Protein AF-A0AAN0LZW2-F1 (afdb_monomer_lite)

pLDDT: mean 73.81, std 24.85, range [21.5, 97.94]

Radius of gyration: 33.92 Å; chains: 1; bounding box: 112×46×94 Å

Secondary structure (DSSP, 8-state):
----HHHHHHHHHHHHHHHHHHHHHHHHTS----SSS--EETTTTEE---TT--EEEEESSHHHHHHHHHHHHHH-TTSTT-EEEEE-PPBPHHHHTSPPSSSB--B-HHHHGGGGGGS---HHHHHHHTGGGS-TTT--GGGSSS----------------HHHHHHTT-----SS-SSS-TTTSSHHHHHHHHHHHHTT-SBS----SS-HHHHHHHHTTTS--TTTTS-TT---TTSHHHHHHHHHHHHHHTS--BSSS-S-PPPTTSPPP----------------------------------------------------PPP----SSSS-S--

Foldseek 3Di:
DPPPVVVVVVVVVVVVVVVVVVVCVVVVPQFDDPVPDFHADPVVRDTDDDQQAAFEEEDQDPVVQVVVLVVCCVVCVSCRNSYHYDHDDADALVRLVDDDPGPYGHHDPVSCLVVVVVFDFPAVVCCVVQVVPPPPVPNDLSCPVGRGDHDDDDDADDDDDDPVLCVVLPDDQDDPPPLVGRPQPPDLVSLQVCQVVVVVPDQASDPDDPVDCRSLVVLQCLLVQDACPVVDNVCRPCVDPSSVVSVVSVVSCVVGNRGNPPDPPDPDPPPPDPDPPPPPPPDDDDDDDDDDDDDDDDDDDDDDDDDDDDDDDDDDDDDDDDDDDDDDDDDRPDPPPPPDD

Structure (mmCIF, N/CA/C/O backbone):
data_AF-A0AAN0LZW2-F1
#
_entry.id   AF-A0AAN0LZW2-F1
#
loop_
_atom_site.group_PDB
_atom_site.id
_atom_site.type_symbol
_atom_site.label_atom_id
_atom_site.label_alt_id
_atom_site.label_comp_id
_atom_site.label_asym_id
_atom_site.label_entity_id
_atom_site.label_seq_id
_atom_site.pdbx_PDB_ins_code
_atom_site.Cartn_x
_atom_site.Cartn_y
_atom_site.Cartn_z
_atom_site.occupancy
_atom_site.B_iso_or_equiv
_atom_site.auth_seq_id
_atom_site.auth_comp_id
_atom_site.auth_asym_id
_atom_site.auth_atom_id
_atom_site.pdbx_PDB_model_num
ATOM 1 N N . MET A 1 1 ? 65.644 -22.332 -49.065 1.00 53.28 1 MET A N 1
ATOM 2 C CA . MET A 1 1 ? 64.464 -22.107 -48.201 1.00 53.28 1 MET A CA 1
ATOM 3 C C . MET A 1 1 ? 63.206 -22.461 -48.986 1.00 53.28 1 MET A C 1
ATOM 5 O O . MET A 1 1 ? 62.826 -21.707 -49.872 1.00 53.28 1 MET A O 1
ATOM 9 N N . LYS A 1 2 ? 62.607 -23.639 -48.746 1.00 56.72 2 LYS A N 1
ATOM 10 C CA . LYS A 1 2 ? 61.307 -23.992 -49.342 1.00 56.72 2 LYS A CA 1
ATOM 11 C C . LYS A 1 2 ? 60.245 -23.131 -48.662 1.00 56.72 2 LYS A C 1
ATOM 13 O O . LYS A 1 2 ? 60.090 -23.171 -47.450 1.00 56.72 2 LYS A O 1
ATOM 18 N N . GLN A 1 3 ? 59.601 -22.284 -49.450 1.00 63.16 3 GLN A N 1
ATOM 19 C CA . GLN A 1 3 ? 58.578 -21.351 -49.002 1.00 63.16 3 GLN A CA 1
ATOM 20 C C . GLN A 1 3 ? 57.360 -22.143 -48.493 1.00 63.16 3 GLN A C 1
ATOM 22 O O . GLN A 1 3 ? 56.664 -22.774 -49.288 1.00 63.16 3 GLN A O 1
ATOM 27 N N . ASN A 1 4 ? 57.091 -22.095 -47.184 1.00 65.12 4 ASN A N 1
ATOM 28 C CA . ASN A 1 4 ? 55.938 -22.724 -46.518 1.00 65.12 4 ASN A CA 1
ATOM 29 C C . ASN A 1 4 ? 54.619 -21.983 -46.830 1.00 65.12 4 ASN A C 1
ATOM 31 O O . ASN A 1 4 ? 53.839 -21.662 -45.935 1.00 65.12 4 ASN A O 1
ATOM 35 N N . LYS A 1 5 ? 54.366 -21.689 -48.113 1.00 69.19 5 LYS A N 1
ATOM 36 C CA . LYS A 1 5 ? 53.155 -21.016 -48.607 1.00 69.19 5 LYS A CA 1
ATOM 37 C C . LYS A 1 5 ? 51.850 -21.617 -48.068 1.00 69.19 5 LYS A C 1
ATOM 39 O O . LYS A 1 5 ? 51.026 -20.821 -47.632 1.00 69.19 5 LYS A O 1
ATOM 44 N N . PRO A 1 6 ? 51.639 -22.951 -48.025 1.00 75.06 6 PRO A N 1
ATOM 45 C CA . PRO A 1 6 ? 50.381 -23.489 -47.503 1.00 75.06 6 PRO A CA 1
ATOM 46 C C . PRO A 1 6 ? 50.210 -23.227 -46.000 1.00 75.06 6 PRO A C 1
ATOM 48 O O . PRO A 1 6 ? 49.105 -22.943 -45.553 1.00 75.06 6 PRO A O 1
ATOM 51 N N . THR A 1 7 ? 51.298 -23.237 -45.226 1.00 76.81 7 THR A N 1
ATOM 52 C CA . THR A 1 7 ? 51.269 -22.928 -43.789 1.00 76.81 7 THR A CA 1
ATOM 53 C C . THR A 1 7 ? 50.987 -21.447 -43.539 1.00 76.81 7 THR A C 1
ATOM 55 O O . THR A 1 7 ? 50.191 -21.117 -42.669 1.00 76.81 7 THR A O 1
ATOM 58 N N . ILE A 1 8 ? 51.584 -20.552 -44.333 1.00 79.12 8 ILE A N 1
ATOM 59 C CA . ILE A 1 8 ? 51.339 -19.104 -44.240 1.00 79.12 8 ILE A CA 1
ATOM 60 C C . ILE A 1 8 ? 49.886 -18.782 -44.612 1.00 79.12 8 ILE A C 1
ATOM 62 O O . ILE A 1 8 ? 49.228 -18.042 -43.891 1.00 79.12 8 ILE A O 1
ATOM 66 N N . ILE A 1 9 ? 49.359 -19.379 -45.687 1.00 81.44 9 ILE A N 1
ATOM 67 C CA . ILE A 1 9 ? 47.958 -19.201 -46.099 1.00 81.44 9 ILE A CA 1
ATOM 68 C C . ILE A 1 9 ? 47.004 -19.729 -45.019 1.00 81.44 9 ILE A C 1
ATOM 70 O O . ILE A 1 9 ? 46.038 -19.049 -44.686 1.00 81.44 9 ILE A O 1
ATOM 74 N N . GLY A 1 10 ? 47.297 -20.889 -44.421 1.00 85.06 10 GLY A N 1
ATOM 75 C CA . GLY A 1 10 ? 46.507 -21.439 -43.316 1.00 85.06 10 GLY A CA 1
ATOM 76 C C . GLY A 1 10 ? 46.477 -20.527 -42.084 1.00 85.06 10 GLY A C 1
ATOM 77 O O . GLY A 1 10 ? 45.407 -20.282 -41.535 1.00 85.06 10 GLY A O 1
ATOM 78 N N . ILE A 1 11 ? 47.624 -19.963 -41.688 1.00 85.94 11 ILE A N 1
ATOM 79 C CA . ILE A 1 11 ? 47.716 -19.026 -40.554 1.00 85.94 11 ILE A CA 1
ATOM 80 C C . ILE A 1 11 ? 46.941 -17.733 -40.837 1.00 85.94 11 ILE A C 1
ATOM 82 O O . ILE A 1 11 ? 46.208 -17.257 -39.971 1.00 85.94 11 ILE A O 1
ATOM 86 N N . VAL A 1 12 ? 47.059 -17.180 -42.048 1.00 87.44 12 VAL A N 1
ATOM 87 C CA . VAL A 1 12 ? 46.319 -15.972 -42.447 1.00 87.44 12 VAL A CA 1
ATOM 88 C C . VAL A 1 12 ? 44.812 -16.226 -42.420 1.00 87.44 12 VAL A C 1
ATOM 90 O O . VAL A 1 12 ? 44.065 -15.397 -41.912 1.00 87.44 12 VAL A O 1
ATOM 93 N N . LEU A 1 13 ? 44.355 -17.382 -42.901 1.00 88.56 13 LEU A N 1
ATOM 94 C CA . LEU A 1 13 ? 42.931 -17.710 -42.943 1.00 88.56 13 LEU A CA 1
ATOM 95 C C . LEU A 1 13 ? 42.342 -17.892 -41.534 1.00 88.56 13 LEU A C 1
ATOM 97 O O . LEU A 1 13 ? 41.258 -17.386 -41.257 1.00 88.56 13 LEU A O 1
ATOM 101 N N . VAL A 1 14 ? 43.086 -18.518 -40.615 1.00 89.19 14 VAL A N 1
ATOM 102 C CA . VAL A 1 14 ? 42.699 -18.617 -39.195 1.00 89.19 14 VAL A CA 1
ATOM 103 C C . VAL A 1 14 ? 42.627 -17.238 -38.535 1.00 89.19 14 VAL A C 1
ATOM 105 O O . VAL A 1 14 ? 41.670 -16.964 -37.816 1.00 89.19 14 VAL A O 1
ATOM 108 N N . LEU A 1 15 ? 43.587 -16.348 -38.807 1.00 88.81 15 LEU A N 1
ATOM 109 C CA . LEU A 1 15 ? 43.570 -14.975 -38.289 1.00 88.81 15 LEU A CA 1
ATOM 110 C C . LEU A 1 15 ? 42.369 -14.175 -38.801 1.00 88.81 15 LEU A C 1
ATOM 112 O O . LEU A 1 15 ? 41.739 -13.465 -38.023 1.00 88.81 15 LEU A O 1
ATOM 116 N N . VAL A 1 16 ? 42.019 -14.313 -40.082 1.00 90.62 16 VAL A N 1
ATOM 117 C CA . VAL A 1 16 ? 40.849 -13.637 -40.666 1.00 90.62 16 VAL A CA 1
ATOM 118 C C . VAL A 1 16 ? 39.551 -14.150 -40.043 1.00 90.62 16 VAL A C 1
ATOM 120 O O . VAL A 1 16 ? 38.699 -13.344 -39.681 1.00 90.62 16 VAL A O 1
ATOM 123 N N . VAL A 1 17 ? 39.411 -15.466 -39.852 1.00 89.38 17 VAL A N 1
ATOM 124 C CA . VAL A 1 17 ? 38.232 -16.054 -39.192 1.00 89.38 17 VAL A CA 1
ATOM 125 C C . VAL A 1 17 ? 38.147 -15.626 -37.724 1.00 89.38 17 VAL A C 1
ATOM 127 O O . VAL A 1 17 ? 37.067 -15.274 -37.258 1.00 89.38 17 VAL A O 1
ATOM 130 N N . ALA A 1 18 ? 39.270 -15.588 -37.001 1.00 87.69 18 ALA A N 1
ATOM 131 C CA . ALA A 1 18 ? 39.314 -15.132 -35.612 1.00 87.69 18 ALA A CA 1
ATOM 132 C C . ALA A 1 18 ? 38.970 -13.638 -35.474 1.00 87.69 18 ALA A C 1
ATOM 134 O O . ALA A 1 18 ? 38.250 -13.256 -34.552 1.00 87.69 18 ALA A O 1
ATOM 135 N N . LEU A 1 19 ? 39.429 -12.796 -36.406 1.00 88.25 19 LEU A N 1
ATOM 136 C CA . LEU A 1 19 ? 39.054 -11.381 -36.467 1.00 88.25 19 LEU A CA 1
ATOM 137 C C . LEU A 1 19 ? 37.563 -11.213 -36.765 1.00 88.25 19 LEU A C 1
ATOM 139 O O . LEU A 1 19 ? 36.888 -10.468 -36.066 1.00 88.25 19 LEU A O 1
ATOM 143 N N . PHE A 1 20 ? 37.022 -11.954 -37.734 1.00 88.06 20 PHE A N 1
ATOM 144 C CA . PHE A 1 20 ? 35.591 -11.906 -38.035 1.00 88.06 20 PHE A CA 1
ATOM 145 C C . PHE A 1 20 ? 34.736 -12.381 -36.859 1.00 88.06 20 PHE A C 1
ATOM 147 O O . PHE A 1 20 ? 33.745 -11.738 -36.531 1.00 88.06 20 PHE A O 1
ATOM 154 N N . ALA A 1 21 ? 35.127 -13.471 -36.197 1.00 81.44 21 ALA A N 1
ATOM 155 C CA . ALA A 1 21 ? 34.407 -14.004 -35.047 1.00 81.44 21 ALA A CA 1
ATOM 156 C C . ALA A 1 21 ? 34.451 -13.046 -33.849 1.00 81.44 21 ALA A C 1
ATOM 158 O O . ALA A 1 21 ? 33.427 -12.831 -33.208 1.00 81.44 21 ALA A O 1
ATOM 159 N N . THR A 1 22 ? 35.603 -12.430 -33.567 1.00 79.62 22 THR A N 1
ATOM 160 C CA . THR A 1 22 ? 35.719 -11.446 -32.479 1.00 79.62 22 THR A CA 1
ATOM 161 C C . THR A 1 22 ? 34.979 -10.152 -32.805 1.00 79.62 22 THR A C 1
ATOM 163 O O . THR A 1 22 ? 34.237 -9.669 -31.959 1.00 79.62 22 THR A O 1
ATOM 166 N N . SER A 1 23 ? 35.080 -9.623 -34.029 1.00 76.00 23 SER A N 1
ATOM 167 C CA . SER A 1 23 ? 34.293 -8.458 -34.456 1.00 76.00 23 SER A CA 1
ATOM 168 C C . SER A 1 23 ? 32.790 -8.734 -34.430 1.00 76.00 23 SER A C 1
ATOM 170 O O . SER A 1 23 ? 32.042 -7.913 -33.911 1.00 76.00 23 SER A O 1
ATOM 172 N N . TYR A 1 24 ? 32.338 -9.894 -34.916 1.00 77.88 24 TYR A N 1
ATOM 173 C CA . TYR A 1 24 ? 30.931 -10.287 -34.846 1.00 77.88 24 TYR A CA 1
ATOM 174 C C . TYR A 1 24 ? 30.461 -10.442 -33.400 1.00 77.88 24 TYR A C 1
ATOM 176 O O . TYR A 1 24 ? 29.404 -9.936 -33.061 1.00 77.88 24 TYR A O 1
ATOM 184 N N . PHE A 1 25 ? 31.255 -11.064 -32.526 1.00 72.88 25 PHE A N 1
ATOM 185 C CA . PHE A 1 25 ? 30.921 -11.197 -31.107 1.00 72.88 25 PHE A CA 1
ATOM 186 C C . PHE A 1 25 ? 30.849 -9.840 -30.394 1.00 72.88 25 PHE A C 1
ATOM 188 O O . PHE A 1 25 ? 29.962 -9.623 -29.576 1.00 72.88 25 PHE A O 1
ATOM 195 N N . VAL A 1 26 ? 31.746 -8.906 -30.724 1.00 69.50 26 VAL A N 1
ATOM 196 C CA . VAL A 1 26 ? 31.718 -7.536 -30.191 1.00 69.50 26 VAL A CA 1
ATOM 197 C C . VAL A 1 26 ? 30.499 -6.771 -30.706 1.00 69.50 26 VAL A C 1
ATOM 199 O O . VAL A 1 26 ? 29.855 -6.084 -29.925 1.00 69.50 26 VAL A O 1
ATOM 202 N N . ILE A 1 27 ? 30.149 -6.898 -31.988 1.00 65.75 27 ILE A N 1
ATOM 203 C CA . ILE A 1 27 ? 28.992 -6.210 -32.581 1.00 65.75 27 ILE A CA 1
ATOM 204 C C . ILE A 1 27 ? 27.672 -6.824 -32.096 1.00 65.75 27 ILE A C 1
ATOM 206 O O . ILE A 1 27 ? 26.765 -6.087 -31.743 1.00 65.75 27 ILE A O 1
ATOM 210 N N . ALA A 1 28 ? 27.570 -8.151 -32.023 1.00 62.69 28 ALA A N 1
ATOM 211 C CA . ALA A 1 28 ? 26.374 -8.852 -31.558 1.00 62.69 28 ALA A CA 1
ATOM 212 C C . ALA A 1 28 ? 26.118 -8.659 -30.054 1.00 62.69 28 ALA A C 1
ATOM 214 O O . ALA A 1 28 ? 24.974 -8.733 -29.619 1.00 62.69 28 ALA A O 1
ATOM 215 N N . ASN A 1 29 ? 27.165 -8.392 -29.264 1.00 65.25 29 ASN A N 1
ATOM 216 C CA . ASN A 1 29 ? 27.032 -8.033 -27.850 1.00 65.25 29 ASN A CA 1
ATOM 217 C C . ASN A 1 29 ? 26.934 -6.523 -27.608 1.00 65.25 29 ASN A C 1
ATOM 219 O O . ASN A 1 29 ? 26.757 -6.113 -26.459 1.00 65.25 29 ASN A O 1
ATOM 223 N N . ARG A 1 30 ? 27.075 -5.689 -28.646 1.00 67.31 30 ARG A N 1
ATOM 224 C CA . ARG A 1 30 ? 26.766 -4.268 -28.527 1.00 67.31 30 ARG A CA 1
ATOM 225 C C . ARG A 1 30 ? 25.266 -4.127 -28.557 1.00 67.31 30 ARG A C 1
ATOM 227 O O . ARG A 1 30 ? 24.607 -4.517 -29.514 1.00 67.31 30 ARG A O 1
ATOM 234 N N . CYS A 1 31 ? 24.751 -3.568 -27.482 1.00 71.62 31 CYS A N 1
ATOM 235 C CA . CYS A 1 31 ? 23.355 -3.252 -27.438 1.00 71.62 31 CYS A CA 1
ATOM 236 C C . CYS A 1 31 ? 23.033 -2.108 -28.416 1.00 71.62 31 CYS A C 1
ATOM 238 O O . CYS A 1 31 ? 23.783 -1.134 -28.514 1.00 71.62 31 CYS A O 1
ATOM 240 N N . THR A 1 32 ? 21.932 -2.250 -29.150 1.00 76.88 32 THR A N 1
ATOM 241 C CA . THR A 1 32 ? 21.417 -1.257 -30.092 1.00 76.88 32 THR A CA 1
ATOM 242 C C . THR A 1 32 ? 20.083 -0.722 -29.603 1.00 76.88 32 THR A C 1
ATOM 244 O O . THR A 1 32 ? 19.217 -1.503 -29.223 1.00 76.88 32 THR A O 1
ATOM 247 N N . LEU A 1 33 ? 19.920 0.597 -29.663 1.00 80.44 33 LEU A N 1
ATOM 248 C CA . LEU A 1 33 ? 18.642 1.269 -29.451 1.00 80.44 33 LEU A CA 1
ATOM 249 C C . LEU A 1 33 ? 17.706 0.928 -30.622 1.00 80.44 33 LEU A C 1
ATOM 251 O O . LEU A 1 33 ? 17.937 1.380 -31.744 1.00 80.44 33 LEU A O 1
ATOM 255 N N . ASP A 1 34 ? 16.732 0.051 -30.383 1.00 77.50 34 ASP A N 1
ATOM 256 C CA . ASP A 1 34 ? 15.840 -0.543 -31.390 1.00 77.50 34 ASP A CA 1
ATOM 257 C C . ASP A 1 34 ? 14.346 -0.253 -31.134 1.00 77.50 34 ASP A C 1
ATOM 259 O O . ASP A 1 34 ? 13.487 -0.767 -31.854 1.00 77.50 34 ASP A O 1
ATOM 263 N N . GLY A 1 35 ? 14.026 0.547 -30.113 1.00 72.00 35 GLY A N 1
ATOM 264 C CA . GLY A 1 35 ? 12.667 0.847 -29.665 1.00 72.00 35 GLY A CA 1
ATOM 265 C C . GLY A 1 35 ? 11.929 -0.317 -29.002 1.00 72.00 35 GLY A C 1
ATOM 266 O O . GLY A 1 35 ? 10.743 -0.184 -28.711 1.00 72.00 35 GLY A O 1
ATOM 267 N N . GLN A 1 36 ? 12.574 -1.471 -28.797 1.00 69.00 36 GLN A N 1
ATOM 268 C CA . GLN A 1 36 ? 11.924 -2.696 -28.308 1.00 69.00 36 GLN A CA 1
ATOM 269 C C . GLN A 1 36 ? 12.641 -3.331 -27.114 1.00 69.00 36 GLN A C 1
ATOM 271 O O . GLN A 1 36 ? 12.003 -3.993 -26.296 1.00 69.00 36 GLN A O 1
ATOM 276 N N . SER A 1 37 ? 13.952 -3.135 -27.003 1.00 69.62 37 SER A N 1
ATOM 277 C CA . SER A 1 37 ? 14.815 -3.822 -26.050 1.00 69.62 37 SER A CA 1
ATOM 278 C C . SER A 1 37 ? 15.491 -2.835 -25.100 1.00 69.62 37 SER A C 1
ATOM 280 O O . SER A 1 37 ? 16.022 -1.802 -25.507 1.00 69.62 37 SER A O 1
ATOM 282 N N . VAL A 1 38 ? 15.545 -3.182 -23.810 1.00 72.56 38 VAL A N 1
ATOM 283 C CA . VAL A 1 38 ? 16.301 -2.402 -22.821 1.00 72.56 38 VAL A CA 1
ATOM 284 C C . VAL A 1 38 ? 17.789 -2.509 -23.116 1.00 72.56 38 VAL A C 1
ATOM 286 O O . VAL A 1 38 ? 18.347 -3.608 -23.176 1.00 72.56 38 VAL A O 1
ATOM 289 N N . CYS A 1 39 ? 18.441 -1.353 -23.229 1.00 76.56 39 CYS A N 1
ATOM 290 C CA . CYS A 1 39 ? 19.810 -1.296 -23.688 1.00 76.56 39 CYS A CA 1
ATOM 291 C C . CYS A 1 39 ? 20.807 -0.923 -22.599 1.00 76.56 39 CYS A C 1
ATOM 293 O O . CYS A 1 39 ? 20.972 0.248 -22.288 1.00 76.56 39 CYS A O 1
ATOM 295 N N . TYR A 1 40 ? 21.477 -1.914 -22.005 1.00 76.56 40 TYR A N 1
ATOM 296 C CA . TYR A 1 40 ? 22.483 -1.684 -20.964 1.00 76.56 40 TYR A CA 1
ATOM 297 C C . TYR A 1 40 ? 23.902 -1.705 -21.540 1.00 76.56 40 TYR A C 1
ATOM 299 O O . TYR A 1 40 ? 24.386 -2.746 -21.997 1.00 76.56 40 TYR A O 1
ATOM 307 N N . ASP A 1 41 ? 24.583 -0.567 -21.473 1.00 77.19 41 ASP A N 1
ATOM 308 C CA . ASP A 1 41 ? 25.995 -0.444 -21.797 1.00 77.19 41 ASP A CA 1
ATOM 309 C C . ASP A 1 41 ? 26.849 -0.862 -20.592 1.00 77.19 41 ASP A C 1
ATOM 311 O O . ASP A 1 41 ? 26.855 -0.231 -19.534 1.00 77.19 41 ASP A O 1
ATOM 315 N N . LYS A 1 42 ? 27.591 -1.960 -20.762 1.00 74.44 42 LYS A N 1
ATOM 316 C CA . LYS A 1 42 ? 28.476 -2.510 -19.729 1.00 74.44 42 LYS A CA 1
ATOM 317 C C . LYS A 1 42 ? 29.757 -1.702 -19.535 1.00 74.44 42 LYS A C 1
ATOM 319 O O . LYS A 1 42 ? 30.365 -1.842 -18.482 1.00 74.44 42 LYS A O 1
ATOM 324 N N . GLU A 1 43 ? 30.190 -0.920 -20.523 1.00 77.00 43 GLU A N 1
ATOM 325 C CA . GLU A 1 43 ? 31.409 -0.109 -20.408 1.00 77.00 43 GLU A CA 1
ATOM 326 C C . GLU A 1 43 ? 31.156 1.137 -19.557 1.00 77.00 43 GLU A C 1
ATOM 328 O O . GLU A 1 43 ? 31.998 1.512 -18.742 1.00 77.00 43 GLU A O 1
ATOM 333 N N . THR A 1 44 ? 29.983 1.753 -19.717 1.00 77.25 44 THR A N 1
ATOM 334 C CA . THR A 1 44 ? 29.582 2.948 -18.959 1.00 77.25 44 THR A CA 1
ATOM 335 C C . THR A 1 44 ? 28.697 2.646 -17.749 1.00 77.25 44 THR A C 1
ATOM 337 O O . THR A 1 44 ? 28.401 3.559 -16.980 1.00 77.25 44 THR A O 1
ATOM 340 N N . GLU A 1 45 ? 28.301 1.381 -17.565 1.00 76.06 45 GLU A N 1
ATOM 341 C CA . GLU A 1 45 ? 27.370 0.900 -16.533 1.00 76.06 45 GLU A CA 1
ATOM 342 C C . GLU A 1 45 ? 26.035 1.662 -16.513 1.00 76.06 45 GLU A C 1
ATOM 344 O O . GLU A 1 45 ? 25.471 1.961 -15.458 1.00 76.06 45 GLU A O 1
ATOM 349 N N . ARG A 1 46 ? 25.522 2.003 -17.699 1.00 75.00 46 ARG A N 1
ATOM 350 C CA . ARG A 1 46 ? 24.318 2.826 -17.866 1.00 75.00 46 ARG A CA 1
ATOM 351 C C . ARG A 1 46 ? 23.354 2.216 -18.867 1.00 75.00 46 ARG A C 1
ATOM 353 O O . ARG A 1 46 ? 23.751 1.534 -19.807 1.00 75.00 46 ARG A O 1
ATOM 360 N N . PHE A 1 47 ? 22.072 2.505 -18.678 1.00 80.81 47 PHE A N 1
ATOM 361 C CA . PHE A 1 47 ? 21.080 2.281 -19.719 1.00 80.81 47 PHE A CA 1
ATOM 362 C C . PHE A 1 47 ? 21.198 3.385 -20.774 1.00 80.81 47 PHE A C 1
ATOM 364 O O . PHE A 1 47 ? 21.312 4.562 -20.430 1.00 80.81 47 PHE A O 1
ATOM 371 N N . LEU A 1 48 ? 21.210 3.002 -22.047 1.00 83.56 48 LEU A N 1
ATOM 372 C CA . LEU A 1 48 ? 21.157 3.929 -23.168 1.00 83.56 48 LEU A CA 1
ATOM 373 C C . LEU A 1 48 ? 19.712 4.390 -23.373 1.00 83.56 48 LEU A C 1
ATOM 375 O O . LEU A 1 48 ? 18.776 3.606 -23.217 1.00 83.56 48 LEU A O 1
ATOM 379 N N . ILE A 1 49 ? 19.554 5.661 -23.734 1.00 87.25 49 ILE A N 1
ATOM 380 C CA . ILE A 1 49 ? 18.263 6.320 -23.939 1.00 87.25 49 ILE A CA 1
ATOM 381 C C . ILE A 1 49 ? 18.191 6.761 -25.400 1.00 87.25 49 ILE A C 1
ATOM 383 O O . ILE A 1 49 ? 19.168 7.271 -25.952 1.00 87.25 49 ILE A O 1
ATOM 387 N N . GLU A 1 50 ? 17.043 6.545 -26.036 1.00 87.62 50 GLU A N 1
ATOM 388 C CA . GLU A 1 50 ? 16.811 6.996 -27.407 1.00 87.62 50 GLU A CA 1
ATOM 389 C C . GLU A 1 50 ? 16.720 8.520 -27.473 1.00 87.62 50 GLU A C 1
ATOM 391 O O . GLU A 1 50 ? 16.205 9.165 -26.563 1.00 87.62 50 GLU A O 1
ATOM 396 N N . GLU A 1 51 ? 17.203 9.109 -28.568 1.00 84.62 51 GLU A N 1
ATOM 397 C CA . GLU A 1 51 ? 17.316 10.568 -28.709 1.00 84.62 51 GLU A CA 1
ATOM 398 C C . GLU A 1 51 ? 15.974 11.294 -28.517 1.00 84.62 51 GLU A C 1
ATOM 400 O O . GLU A 1 51 ? 15.940 12.367 -27.926 1.00 84.62 51 GLU A O 1
ATOM 405 N N . ASN A 1 52 ? 14.867 10.673 -28.938 1.00 85.69 52 ASN A N 1
ATOM 406 C CA . ASN A 1 52 ? 13.514 11.230 -28.842 1.00 85.69 52 ASN A CA 1
ATOM 407 C C . ASN A 1 52 ? 12.615 10.452 -27.868 1.00 85.69 52 ASN A C 1
ATOM 409 O O . ASN A 1 52 ? 11.393 10.491 -28.005 1.00 85.69 52 ASN A O 1
ATOM 413 N N . ALA A 1 53 ? 13.202 9.701 -26.930 1.00 90.06 53 ALA A N 1
ATOM 414 C CA . ALA A 1 53 ? 12.421 8.993 -25.925 1.00 90.06 53 ALA A CA 1
ATOM 415 C C . ALA A 1 53 ? 11.658 9.999 -25.055 1.00 90.06 53 ALA A C 1
ATOM 417 O O . ALA A 1 53 ? 12.250 10.915 -24.484 1.00 90.06 53 ALA A O 1
ATOM 418 N N . THR A 1 54 ? 10.351 9.795 -24.931 1.00 93.56 54 THR A N 1
ATOM 419 C CA . THR A 1 54 ? 9.494 10.546 -24.014 1.00 93.56 54 THR A CA 1
ATOM 420 C C . THR A 1 54 ? 8.754 9.582 -23.113 1.00 93.56 54 THR A C 1
ATOM 422 O O . THR A 1 54 ? 8.336 8.518 -23.566 1.00 93.56 54 THR A O 1
ATOM 425 N N . LEU A 1 55 ? 8.552 9.980 -21.865 1.00 94.88 55 LEU A N 1
ATOM 426 C CA . LEU A 1 55 ? 7.833 9.215 -20.865 1.00 94.88 55 LEU A CA 1
ATOM 427 C C . LEU A 1 55 ? 6.793 10.112 -20.201 1.00 94.88 55 LEU A C 1
ATOM 429 O O . LEU A 1 55 ? 7.115 11.194 -19.702 1.00 94.88 55 LEU A O 1
ATOM 433 N N . LYS A 1 56 ? 5.548 9.653 -20.161 1.00 97.50 56 LYS A N 1
ATOM 434 C CA . LYS A 1 56 ? 4.487 10.291 -19.391 1.00 97.50 56 LYS A CA 1
ATOM 435 C C . LYS A 1 56 ? 4.162 9.432 -18.179 1.00 97.50 56 LYS A C 1
ATOM 437 O O . LYS A 1 56 ? 3.769 8.276 -18.321 1.00 97.50 56 LYS A O 1
ATOM 442 N N . ILE A 1 57 ? 4.305 9.996 -16.984 1.00 97.06 57 ILE A N 1
ATOM 443 C CA . ILE A 1 57 ? 4.086 9.280 -15.723 1.00 97.06 57 ILE A CA 1
ATOM 444 C C . ILE A 1 57 ? 2.872 9.823 -14.972 1.00 97.06 57 ILE A C 1
ATOM 446 O O . ILE A 1 57 ? 2.588 11.018 -14.983 1.00 97.06 57 ILE A O 1
ATOM 450 N N . GLN A 1 58 ? 2.167 8.946 -14.275 1.00 97.00 58 GLN A N 1
ATOM 451 C CA . GLN A 1 58 ? 1.183 9.335 -13.278 1.00 97.00 58 GLN A CA 1
ATOM 452 C C . GLN A 1 58 ? 1.870 9.504 -11.920 1.00 97.00 58 GLN A C 1
ATOM 454 O O . GLN A 1 58 ? 2.674 8.660 -11.524 1.00 97.00 58 GLN A O 1
ATOM 459 N N . VAL A 1 59 ? 1.518 10.554 -11.179 1.00 95.12 59 VAL A N 1
ATOM 460 C CA . VAL A 1 59 ? 1.982 10.781 -9.801 1.00 95.12 59 VAL A CA 1
ATOM 461 C C . VAL A 1 59 ? 0.827 11.141 -8.869 1.00 95.12 59 VAL A C 1
ATOM 463 O O . VAL A 1 59 ? -0.197 11.679 -9.289 1.00 95.12 59 VAL A O 1
ATOM 466 N N . GLU A 1 60 ? 1.005 10.859 -7.578 1.00 92.62 60 GLU A N 1
ATOM 467 C CA . GLU A 1 60 ? -0.006 11.125 -6.543 1.00 92.62 60 GLU A CA 1
ATOM 468 C C . GLU A 1 60 ? -0.037 12.602 -6.103 1.00 92.62 60 GLU A C 1
ATOM 470 O O . GLU A 1 60 ? -1.006 13.043 -5.487 1.00 92.62 60 GLU A O 1
ATOM 475 N N . SER A 1 61 ? 1.008 13.382 -6.409 1.00 94.81 61 SER A N 1
ATOM 476 C CA . SER A 1 61 ? 1.095 14.806 -6.070 1.00 94.81 61 SER A CA 1
ATOM 477 C C . SER A 1 61 ? 1.999 15.584 -7.027 1.00 94.81 61 SER A C 1
ATOM 479 O O . SER A 1 61 ? 2.911 15.025 -7.636 1.00 94.81 61 SER A O 1
ATOM 481 N N . GLU A 1 62 ? 1.766 16.894 -7.121 1.00 97.44 62 GLU A N 1
ATOM 482 C CA . GLU A 1 62 ? 2.591 17.819 -7.910 1.00 97.44 62 GLU A CA 1
ATOM 483 C C . GLU A 1 62 ? 4.047 17.820 -7.429 1.00 97.44 62 GLU A C 1
ATOM 485 O O . GLU A 1 62 ? 4.956 17.626 -8.229 1.00 97.44 62 GLU A O 1
ATOM 490 N N . ALA A 1 63 ? 4.266 17.890 -6.111 1.00 97.06 63 ALA A N 1
ATOM 491 C CA . ALA A 1 63 ? 5.603 17.866 -5.517 1.00 97.06 63 ALA A CA 1
ATOM 492 C C . ALA A 1 63 ? 6.409 16.609 -5.896 1.00 97.06 63 ALA A C 1
ATOM 494 O O . ALA A 1 63 ? 7.614 16.691 -6.132 1.00 97.06 63 ALA A O 1
ATOM 495 N N . LEU A 1 64 ? 5.757 15.441 -5.979 1.00 93.94 64 LEU A N 1
ATOM 496 C CA . LEU A 1 64 ? 6.414 14.215 -6.436 1.00 93.94 64 LEU A CA 1
ATOM 497 C C . LEU A 1 64 ? 6.757 14.288 -7.930 1.00 93.94 64 LEU A C 1
ATOM 499 O O . LEU A 1 64 ? 7.856 13.898 -8.320 1.00 93.94 64 LEU A O 1
ATOM 503 N N . GLY A 1 65 ? 5.844 14.804 -8.756 1.00 96.12 65 GLY A N 1
ATOM 504 C CA . GLY A 1 65 ? 6.081 15.007 -10.186 1.00 96.12 65 GLY A CA 1
ATOM 505 C C . GLY A 1 65 ? 7.265 15.933 -10.458 1.00 96.12 65 GLY A C 1
ATOM 506 O O . GLY A 1 65 ? 8.178 15.568 -11.199 1.00 96.12 65 GLY A O 1
ATOM 507 N N . GLU A 1 66 ? 7.298 17.091 -9.798 1.00 97.75 66 GLU A N 1
ATOM 508 C CA . GLU A 1 66 ? 8.407 18.046 -9.883 1.00 97.75 66 GLU A CA 1
ATOM 509 C C . GLU A 1 66 ? 9.733 17.425 -9.436 1.00 97.75 66 GLU A C 1
ATOM 511 O O . GLU A 1 66 ? 10.745 17.576 -10.121 1.00 97.75 66 GLU A O 1
ATOM 516 N N . TYR A 1 67 ? 9.729 16.682 -8.324 1.00 96.94 67 TYR A N 1
ATOM 517 C CA . TYR A 1 67 ? 10.916 15.989 -7.829 1.00 96.94 67 TYR A CA 1
ATOM 518 C C . TYR A 1 67 ? 11.461 14.976 -8.844 1.00 96.94 67 TYR A C 1
ATOM 520 O O . TYR A 1 67 ? 12.669 14.946 -9.094 1.00 96.94 67 TYR A O 1
ATOM 528 N N . VAL A 1 68 ? 10.592 14.168 -9.459 1.00 95.50 68 VAL A N 1
ATOM 529 C CA . VAL A 1 68 ? 11.002 13.177 -10.466 1.00 95.50 68 VAL A CA 1
ATOM 530 C C . VAL A 1 68 ? 11.577 13.863 -11.705 1.00 95.50 68 VAL A C 1
ATOM 532 O O . VAL A 1 68 ? 12.656 13.477 -12.156 1.00 95.50 68 VAL A O 1
ATOM 535 N N . VAL A 1 69 ? 10.915 14.903 -12.223 1.00 97.25 69 VAL A N 1
ATOM 536 C CA . VAL A 1 69 ? 11.397 15.655 -13.397 1.00 97.25 69 VAL A CA 1
ATOM 537 C C . VAL A 1 69 ? 12.739 16.328 -13.110 1.00 97.25 69 VAL A C 1
ATOM 539 O O . VAL A 1 69 ? 13.667 16.208 -13.909 1.00 97.25 69 VAL A O 1
ATOM 542 N N . ALA A 1 70 ? 12.883 16.987 -11.958 1.00 97.12 70 ALA A N 1
ATOM 543 C CA . ALA A 1 70 ? 14.132 17.638 -11.573 1.00 97.12 70 ALA A CA 1
ATOM 544 C C . ALA A 1 70 ? 15.282 16.626 -11.439 1.00 97.12 70 ALA A C 1
ATOM 546 O O . ALA A 1 70 ? 16.353 16.831 -12.010 1.00 97.12 70 ALA A O 1
ATOM 547 N N . THR A 1 71 ? 15.032 15.505 -10.756 1.00 96.06 71 THR A N 1
ATOM 548 C CA . THR A 1 71 ? 16.018 14.428 -10.571 1.00 96.06 71 THR A CA 1
ATOM 549 C C . THR A 1 71 ? 16.432 13.816 -11.910 1.00 96.06 71 THR A C 1
ATOM 551 O O . THR A 1 71 ? 17.612 13.545 -12.138 1.00 96.06 71 THR A O 1
ATOM 554 N N . TRP A 1 72 ? 15.478 13.620 -12.825 1.00 94.88 72 TRP A N 1
ATOM 555 C CA . TRP A 1 72 ? 15.769 13.123 -14.166 1.00 94.88 72 TRP A CA 1
ATOM 556 C C . TRP A 1 72 ? 16.630 14.099 -14.965 1.00 94.88 72 TRP A C 1
ATOM 558 O O . TRP A 1 72 ? 17.649 13.688 -15.517 1.00 94.88 72 TRP A O 1
ATOM 568 N N . ASN A 1 73 ? 16.246 15.377 -15.001 1.00 95.19 73 ASN A N 1
ATOM 569 C CA . ASN A 1 73 ? 16.950 16.413 -15.754 1.00 95.19 73 ASN A CA 1
ATOM 570 C C . ASN A 1 73 ? 18.390 16.609 -15.249 1.00 95.19 73 ASN A C 1
ATOM 572 O O . ASN A 1 73 ? 19.295 16.836 -16.051 1.00 95.19 73 ASN A O 1
ATOM 576 N N . GLU A 1 74 ? 18.621 16.476 -13.938 1.00 95.06 74 GLU A N 1
ATOM 577 C CA . GLU A 1 74 ? 19.965 16.493 -13.351 1.00 95.06 74 GLU A CA 1
ATOM 578 C C . GLU A 1 74 ? 20.796 15.273 -13.785 1.00 95.06 74 GLU A C 1
ATOM 580 O O . GLU A 1 74 ? 21.960 15.411 -14.167 1.00 95.06 74 GLU A O 1
ATOM 585 N N . ALA A 1 75 ? 20.202 14.077 -13.765 1.00 91.31 75 ALA A N 1
ATOM 586 C CA . ALA A 1 75 ? 20.889 12.838 -14.125 1.00 91.31 75 ALA A CA 1
ATOM 587 C C . ALA A 1 75 ? 21.131 12.687 -15.642 1.00 91.31 75 ALA A C 1
ATOM 589 O O . ALA A 1 75 ? 22.115 12.062 -16.052 1.00 91.31 75 ALA A O 1
ATOM 590 N N . HIS A 1 76 ? 20.259 13.265 -16.473 1.00 91.44 76 HIS A N 1
ATOM 591 C CA . HIS A 1 76 ? 20.247 13.108 -17.929 1.00 91.44 76 HIS A CA 1
ATOM 592 C C . HIS A 1 76 ? 20.161 14.468 -18.647 1.00 91.44 76 HIS A C 1
ATOM 594 O O . HIS A 1 76 ? 19.174 14.753 -19.325 1.00 91.44 76 HIS A O 1
ATOM 600 N N . PRO A 1 77 ? 21.217 15.302 -18.592 1.00 91.38 77 PRO A N 1
ATOM 601 C CA . PRO A 1 77 ? 21.200 16.657 -19.157 1.00 91.38 77 PRO A CA 1
ATOM 602 C C . PRO A 1 77 ? 21.026 16.708 -20.686 1.00 91.38 77 PRO A C 1
ATOM 604 O O . PRO A 1 77 ? 20.697 17.757 -21.230 1.00 91.38 77 PRO A O 1
ATOM 607 N N . ASN A 1 78 ? 21.233 15.589 -21.388 1.00 90.94 78 ASN A N 1
ATOM 608 C CA . ASN A 1 78 ? 20.987 15.474 -22.832 1.00 90.94 78 ASN A CA 1
ATOM 609 C C . ASN A 1 78 ? 19.535 15.084 -23.171 1.00 90.94 78 ASN A C 1
ATOM 611 O O . ASN A 1 78 ? 19.179 15.061 -24.343 1.00 90.94 78 ASN A O 1
ATOM 615 N N . HIS A 1 79 ? 18.718 14.769 -22.163 1.00 91.50 79 HIS A N 1
ATOM 616 C CA . HIS A 1 79 ? 17.321 14.341 -22.288 1.00 91.50 79 HIS A CA 1
ATOM 617 C C . HIS A 1 79 ? 16.428 15.151 -21.338 1.00 91.50 79 HIS A C 1
ATOM 619 O O . HIS A 1 79 ? 15.545 14.604 -20.671 1.00 91.50 79 HIS A O 1
ATOM 625 N N . ILE A 1 80 ? 16.700 16.455 -21.241 1.00 92.31 80 ILE A N 1
ATOM 626 C CA . ILE A 1 80 ? 15.849 17.390 -20.503 1.00 92.31 80 ILE A CA 1
ATOM 627 C C . ILE A 1 80 ? 14.449 17.364 -21.122 1.00 92.31 80 ILE A C 1
ATOM 629 O O . ILE A 1 80 ? 14.306 17.241 -22.337 1.00 92.31 80 ILE A O 1
ATOM 633 N N . ASP A 1 81 ? 13.429 17.442 -20.270 1.00 90.88 81 ASP A N 1
ATOM 634 C CA . ASP A 1 81 ? 12.007 17.415 -20.644 1.00 90.88 81 ASP A CA 1
ATOM 635 C C . ASP A 1 81 ? 11.524 16.085 -21.257 1.00 90.88 81 ASP A C 1
ATOM 637 O O . ASP A 1 81 ? 10.381 15.984 -21.702 1.00 90.88 81 ASP A O 1
ATOM 641 N N . ALA A 1 82 ? 12.348 15.028 -21.227 1.00 95.12 82 ALA A N 1
ATOM 642 C CA . ALA A 1 82 ? 11.935 13.695 -21.669 1.00 95.12 82 ALA A CA 1
ATOM 643 C C . ALA A 1 82 ? 10.872 13.066 -20.751 1.00 95.12 82 ALA A C 1
ATOM 645 O O . ALA A 1 82 ? 10.122 12.199 -21.195 1.00 95.12 82 ALA A O 1
ATOM 646 N N . ILE A 1 83 ? 10.788 13.491 -19.486 1.00 97.00 83 ILE A N 1
ATOM 647 C CA . ILE A 1 83 ? 9.750 13.051 -18.549 1.00 97.00 83 ILE A CA 1
ATOM 648 C C . ILE A 1 83 ? 8.723 14.161 -18.354 1.00 97.00 83 ILE A C 1
ATOM 650 O O . ILE A 1 83 ? 9.056 15.279 -17.969 1.00 97.00 83 ILE A O 1
ATOM 654 N N . THR A 1 84 ? 7.455 13.809 -18.542 1.00 97.62 84 THR A N 1
ATOM 655 C CA . THR A 1 84 ? 6.297 14.628 -18.169 1.00 97.62 84 THR A CA 1
ATOM 656 C C . THR A 1 84 ? 5.438 13.869 -17.168 1.00 97.62 84 THR A C 1
ATOM 658 O O . THR A 1 84 ? 5.474 12.638 -17.127 1.00 97.62 84 THR A O 1
ATOM 661 N N . TYR A 1 85 ? 4.661 14.583 -16.354 1.00 97.94 85 TYR A N 1
ATOM 662 C CA . TYR A 1 85 ? 3.783 13.951 -15.375 1.00 97.94 85 TYR A CA 1
ATOM 663 C C . TYR A 1 85 ? 2.356 14.491 -15.429 1.00 97.94 85 TYR A C 1
ATOM 665 O O . TYR A 1 85 ? 2.113 15.629 -15.830 1.00 97.94 85 TYR A O 1
ATOM 673 N N . GLU A 1 86 ? 1.413 13.666 -14.985 1.00 97.75 86 GLU A N 1
ATOM 674 C CA . GLU A 1 86 ? 0.064 14.089 -14.621 1.00 97.75 86 GLU A CA 1
ATOM 675 C C . GLU A 1 86 ? -0.236 13.714 -13.169 1.00 97.75 86 GLU A C 1
ATOM 677 O O . GLU A 1 86 ? 0.133 12.637 -12.694 1.00 97.75 86 GLU A O 1
ATOM 682 N N . VAL A 1 87 ? -0.909 14.617 -12.456 1.00 96.88 87 VAL A N 1
ATOM 683 C CA . VAL A 1 87 ? -1.358 14.363 -11.087 1.00 96.88 87 VAL A CA 1
ATOM 684 C C . VAL A 1 87 ? -2.740 13.731 -11.150 1.00 96.88 87 VAL A C 1
ATOM 686 O O . VAL A 1 87 ? -3.705 14.375 -11.566 1.00 96.88 87 VAL A O 1
ATOM 689 N N . ALA A 1 88 ? -2.844 12.473 -10.735 1.00 95.25 88 ALA A N 1
ATOM 690 C CA . ALA A 1 88 ? -4.110 11.753 -10.717 1.00 95.25 88 ALA A CA 1
ATOM 691 C C . ALA A 1 88 ? -4.144 10.717 -9.592 1.00 95.25 88 ALA A C 1
ATOM 693 O O . ALA A 1 88 ? -3.132 10.098 -9.261 1.00 95.25 88 ALA A O 1
ATOM 694 N N . ALA A 1 89 ? -5.336 10.492 -9.038 1.00 93.25 89 ALA A N 1
ATOM 695 C CA . ALA A 1 89 ? -5.553 9.458 -8.032 1.00 93.25 89 ALA A CA 1
ATOM 696 C C . ALA A 1 89 ? -5.222 8.056 -8.585 1.00 93.25 89 ALA A C 1
ATOM 698 O O . ALA A 1 89 ? -5.421 7.828 -9.783 1.00 93.25 89 ALA A O 1
ATOM 699 N N . PRO A 1 90 ? -4.780 7.108 -7.733 1.00 93.50 90 PRO A N 1
ATOM 700 C CA . PRO A 1 90 ? -4.500 5.74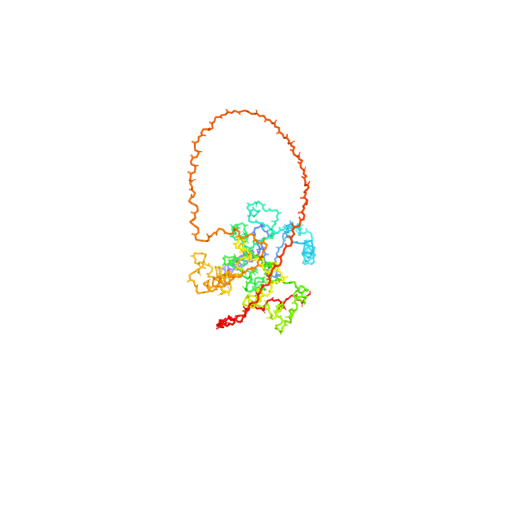2 -8.159 1.00 93.50 90 PRO A CA 1
ATOM 701 C C . PRO A 1 90 ? -5.667 5.137 -8.946 1.00 93.50 90 PRO A C 1
ATOM 703 O O . PRO A 1 90 ? -6.826 5.253 -8.537 1.00 93.50 90 PRO A O 1
ATOM 706 N N . LEU A 1 91 ? -5.358 4.492 -10.070 1.00 95.25 91 LEU A N 1
ATOM 707 C CA . LEU A 1 91 ? -6.362 3.869 -10.922 1.00 95.25 91 LEU A CA 1
ATOM 708 C C . LEU A 1 91 ? -7.090 2.756 -10.166 1.00 95.25 91 LEU A C 1
ATOM 710 O O . LEU A 1 91 ? -6.503 2.000 -9.397 1.00 95.25 91 LEU A O 1
ATOM 714 N N . THR A 1 92 ? -8.392 2.660 -10.406 1.00 94.50 92 THR A N 1
ATOM 715 C CA . THR A 1 92 ? -9.230 1.552 -9.933 1.00 94.50 92 THR A CA 1
ATOM 716 C C . THR A 1 92 ? -9.172 0.376 -10.905 1.00 94.50 92 THR A C 1
ATOM 718 O O . THR A 1 92 ? -8.885 0.558 -12.090 1.00 94.50 92 THR A O 1
ATOM 721 N N . ALA A 1 93 ? -9.577 -0.819 -10.459 1.00 94.00 93 ALA A N 1
ATOM 722 C CA . ALA A 1 93 ? -9.725 -1.986 -11.339 1.00 94.00 93 ALA A CA 1
ATOM 723 C C . ALA A 1 93 ? -10.568 -1.698 -12.599 1.00 94.00 93 ALA A C 1
ATOM 725 O O . ALA A 1 93 ? -10.265 -2.190 -13.682 1.00 94.00 93 ALA A O 1
ATOM 726 N N . LYS A 1 94 ? -11.603 -0.852 -12.493 1.00 94.62 94 LYS A N 1
ATOM 727 C CA . LYS A 1 94 ? -12.415 -0.452 -13.651 1.00 94.62 94 LYS A CA 1
ATOM 728 C C . LYS A 1 94 ? -11.604 0.361 -14.664 1.00 94.62 94 LYS A C 1
ATOM 730 O O . LYS A 1 94 ? -11.731 0.131 -15.858 1.00 94.62 94 LYS A O 1
ATOM 735 N N . GLN A 1 95 ? -10.787 1.303 -14.198 1.00 95.62 95 GLN A N 1
ATOM 736 C CA . GLN A 1 95 ? -9.970 2.153 -15.070 1.00 95.62 95 GLN A CA 1
ATOM 737 C C . GLN A 1 95 ? -8.805 1.383 -15.695 1.00 95.62 95 GLN A C 1
ATOM 739 O O . GLN A 1 95 ? -8.466 1.645 -16.841 1.00 95.62 95 GLN A O 1
ATOM 744 N N . LEU A 1 96 ? -8.246 0.389 -14.995 1.00 95.69 96 LEU A N 1
ATOM 745 C CA . LEU A 1 96 ? -7.221 -0.499 -15.556 1.00 95.69 96 LEU A CA 1
ATOM 746 C C . LEU A 1 96 ? -7.724 -1.340 -16.741 1.00 95.69 96 LEU A C 1
ATOM 748 O O . LEU A 1 96 ? -6.932 -1.846 -17.542 1.00 95.69 96 LEU A O 1
ATOM 752 N N . ASN A 1 97 ? -9.042 -1.496 -16.886 1.00 94.50 97 ASN A N 1
ATOM 753 C CA . ASN A 1 97 ? -9.616 -2.169 -18.041 1.00 94.50 97 ASN A CA 1
ATOM 754 C C . ASN A 1 97 ? -9.557 -1.315 -19.324 1.00 94.50 97 ASN A C 1
ATOM 756 O O . ASN A 1 97 ? -9.576 -1.877 -20.419 1.00 94.50 97 ASN A O 1
ATOM 760 N N . GLU A 1 98 ? -9.416 0.003 -19.198 1.00 94.00 98 GLU A N 1
ATOM 761 C CA . GLU A 1 98 ? -9.350 0.951 -20.312 1.00 94.00 98 GLU A CA 1
ATOM 762 C C . GLU A 1 98 ? -7.911 1.125 -20.844 1.00 94.00 98 GLU A C 1
ATOM 764 O O . GLU A 1 98 ? -6.951 0.709 -20.186 1.00 94.00 98 GLU A O 1
ATOM 769 N N . PRO A 1 99 ? -7.720 1.722 -22.038 1.00 93.06 99 PRO A N 1
ATOM 770 C CA . PRO A 1 99 ? -6.393 2.087 -22.530 1.00 93.06 99 PRO A CA 1
ATOM 771 C C . PRO A 1 99 ? -5.682 3.082 -21.602 1.00 93.06 99 PRO A C 1
ATOM 773 O O . PRO A 1 99 ? -6.268 4.088 -21.189 1.00 93.06 99 PRO A O 1
ATOM 776 N N . PHE A 1 100 ? -4.407 2.821 -21.308 1.00 93.56 100 PHE A N 1
ATOM 777 C CA . PHE A 1 100 ? -3.599 3.673 -20.437 1.00 93.56 100 PHE A CA 1
ATOM 778 C C . PHE A 1 100 ? -3.241 4.999 -21.117 1.00 93.56 100 PHE A C 1
ATOM 780 O O . PHE A 1 100 ? -2.941 5.045 -22.308 1.00 93.56 100 PHE A O 1
ATOM 787 N N . GLN A 1 101 ? -3.283 6.082 -20.339 1.00 92.00 101 GLN A N 1
ATOM 788 C CA . GLN A 1 101 ? -2.951 7.444 -20.783 1.00 92.00 101 GLN A CA 1
ATOM 789 C C . GLN A 1 101 ? -1.516 7.855 -20.419 1.00 92.00 101 GLN A C 1
ATOM 791 O O . GLN A 1 101 ? -1.083 8.957 -20.770 1.00 92.00 101 GLN A O 1
ATOM 796 N N . THR A 1 102 ? -0.816 6.997 -19.676 1.00 95.81 102 THR A N 1
ATOM 797 C CA . THR A 1 102 ? 0.547 7.170 -19.173 1.00 95.81 102 THR A CA 1
ATOM 798 C C . THR A 1 102 ? 1.312 5.859 -19.328 1.00 95.81 102 THR A C 1
ATOM 800 O O . THR A 1 102 ? 0.716 4.781 -19.353 1.00 95.81 102 THR A O 1
ATOM 803 N N . ASP A 1 103 ? 2.634 5.959 -19.422 1.00 94.00 103 ASP A N 1
ATOM 804 C CA . ASP A 1 103 ? 3.546 4.819 -19.547 1.00 94.00 103 ASP A CA 1
ATOM 805 C C . ASP A 1 103 ? 3.839 4.188 -18.180 1.00 94.00 103 ASP A C 1
ATOM 807 O O . ASP A 1 103 ? 3.950 2.971 -18.046 1.00 94.00 103 ASP A O 1
ATOM 811 N N . ILE A 1 104 ? 3.930 5.029 -17.145 1.00 94.38 104 ILE A N 1
ATOM 812 C CA . ILE A 1 104 ? 3.984 4.612 -15.742 1.00 94.38 104 ILE A CA 1
ATOM 813 C C . ILE A 1 104 ? 2.706 5.097 -15.073 1.00 94.38 104 ILE A C 1
ATOM 815 O O . ILE A 1 104 ? 2.359 6.277 -15.154 1.00 94.38 104 ILE A O 1
ATOM 819 N N . LEU A 1 105 ? 2.002 4.187 -14.414 1.00 95.00 105 LEU A N 1
ATOM 820 C CA . LEU A 1 105 ? 0.745 4.468 -13.732 1.00 95.00 105 LEU A CA 1
ATOM 821 C C . LEU A 1 105 ? 0.830 4.128 -12.248 1.00 95.00 105 LEU A C 1
ATOM 823 O O . LEU A 1 105 ? 1.652 3.315 -11.824 1.00 95.00 105 LEU A O 1
ATOM 827 N N . VAL A 1 106 ? -0.052 4.741 -11.465 1.00 94.38 106 VAL A N 1
ATOM 828 C CA . VAL A 1 106 ? -0.208 4.446 -10.040 1.00 94.38 106 VAL A CA 1
ATOM 829 C C . VAL A 1 106 ? -1.530 3.719 -9.859 1.00 94.38 106 VAL A C 1
ATOM 831 O O . VAL A 1 106 ? -2.573 4.178 -10.316 1.00 94.38 106 VAL A O 1
ATOM 834 N N . THR A 1 107 ? -1.512 2.578 -9.181 1.00 93.75 107 THR A N 1
ATOM 835 C CA . THR A 1 107 ? -2.714 1.797 -8.868 1.00 93.75 107 THR A CA 1
ATOM 836 C C . THR A 1 107 ? -2.519 1.043 -7.561 1.00 93.75 107 THR A C 1
ATOM 838 O O . THR A 1 107 ? -1.399 0.899 -7.073 1.00 93.75 107 THR A O 1
ATOM 841 N N . LYS A 1 108 ? -3.603 0.522 -6.987 1.00 91.19 108 LYS A N 1
ATOM 842 C CA . LYS A 1 108 ? -3.496 -0.439 -5.891 1.00 91.19 108 LYS A CA 1
ATOM 843 C C . LYS A 1 108 ? -3.045 -1.783 -6.427 1.00 91.19 108 LYS A C 1
ATOM 845 O O . LYS A 1 108 ? -3.458 -2.228 -7.497 1.00 91.19 108 LYS A O 1
ATOM 850 N N . GLN A 1 109 ? -2.254 -2.472 -5.626 1.00 87.94 109 GLN A N 1
ATOM 851 C CA . GLN A 1 109 ? -1.713 -3.761 -6.014 1.00 87.94 109 GLN A CA 1
ATOM 852 C C . GLN A 1 109 ? -2.794 -4.842 -6.191 1.00 87.94 109 GLN A C 1
ATOM 854 O O . GLN A 1 109 ? -2.709 -5.659 -7.104 1.00 87.94 109 GLN A O 1
ATOM 859 N N . ASN A 1 110 ? -3.840 -4.816 -5.357 1.00 86.44 110 ASN A N 1
ATOM 860 C CA . ASN A 1 110 ? -4.980 -5.727 -5.493 1.00 86.44 110 ASN A CA 1
ATOM 861 C C . ASN A 1 110 ? -5.712 -5.530 -6.825 1.00 86.44 110 ASN A C 1
ATOM 863 O O . ASN A 1 110 ? -6.184 -6.504 -7.397 1.00 86.44 110 ASN A O 1
ATOM 867 N N . ASP A 1 111 ? -5.770 -4.294 -7.327 1.00 91.94 111 ASP A N 1
ATOM 868 C CA . ASP A 1 111 ? -6.373 -3.989 -8.623 1.00 91.94 111 ASP A CA 1
ATOM 869 C C . ASP A 1 111 ? -5.434 -4.410 -9.764 1.00 91.94 111 ASP A C 1
ATOM 871 O O . ASP A 1 111 ? -5.869 -5.058 -10.713 1.00 91.94 111 ASP A O 1
ATOM 875 N N . ALA A 1 112 ? -4.132 -4.128 -9.634 1.00 91.69 112 ALA A N 1
ATOM 876 C CA . ALA A 1 112 ? -3.104 -4.502 -10.608 1.00 91.69 112 ALA A CA 1
ATOM 877 C C . ALA A 1 112 ? -3.035 -6.016 -10.861 1.00 91.69 112 ALA A C 1
ATOM 879 O O . ALA A 1 112 ? -2.847 -6.445 -11.997 1.00 91.69 112 ALA A O 1
ATOM 880 N N . ALA A 1 113 ? -3.222 -6.834 -9.823 1.00 88.06 113 ALA A N 1
ATOM 881 C CA . ALA A 1 113 ? -3.132 -8.288 -9.930 1.00 88.06 113 ALA A CA 1
ATOM 882 C C . ALA A 1 113 ? -4.116 -8.896 -10.953 1.00 88.06 113 ALA A C 1
ATOM 884 O O . ALA A 1 113 ? -3.827 -9.953 -11.511 1.00 88.06 113 ALA A O 1
ATOM 885 N N . TYR A 1 114 ? -5.246 -8.234 -11.232 1.00 89.12 114 TYR A N 1
ATOM 886 C CA . TYR A 1 114 ? -6.223 -8.684 -12.235 1.00 89.12 114 TYR A CA 1
ATOM 887 C C . TYR A 1 114 ? -5.812 -8.391 -13.683 1.00 89.12 114 TYR A C 1
ATOM 889 O O . TYR A 1 114 ? -6.377 -8.988 -14.596 1.00 89.12 114 TYR A O 1
ATOM 897 N N . PHE A 1 115 ? -4.851 -7.490 -13.892 1.00 92.75 115 PHE A N 1
ATOM 898 C CA . PHE A 1 115 ? -4.437 -6.987 -15.206 1.00 92.75 115 PHE A CA 1
ATOM 899 C C . PHE A 1 115 ? -2.929 -7.145 -15.423 1.00 92.75 115 PHE A C 1
ATOM 901 O O . PHE A 1 115 ? -2.309 -6.346 -16.122 1.00 92.75 115 PHE A O 1
ATOM 908 N N . LEU A 1 116 ? -2.321 -8.154 -14.789 1.00 89.12 116 LEU A N 1
ATOM 909 C CA . LEU A 1 116 ? -0.873 -8.369 -14.825 1.00 89.12 116 LEU A CA 1
ATOM 910 C C . LEU A 1 116 ? -0.340 -8.543 -16.256 1.00 89.12 116 LEU A C 1
ATOM 912 O O . LEU A 1 116 ? 0.770 -8.123 -16.555 1.00 89.12 116 LEU A O 1
ATOM 916 N N . ASP A 1 117 ? -1.156 -9.107 -17.147 1.00 90.38 117 ASP A N 1
ATOM 917 C CA . ASP A 1 117 ? -0.866 -9.293 -18.571 1.00 90.38 117 ASP A CA 1
ATOM 918 C C . ASP A 1 117 ? -0.738 -7.979 -19.357 1.00 90.38 117 ASP A C 1
ATOM 920 O O . ASP A 1 117 ? -0.141 -7.965 -20.433 1.00 90.38 117 ASP A O 1
ATOM 924 N N . LYS A 1 118 ? -1.267 -6.874 -18.820 1.00 91.62 118 LYS A N 1
ATOM 925 C CA . LYS A 1 118 ? -1.109 -5.532 -19.390 1.00 91.62 118 LYS A CA 1
ATOM 926 C C . LYS A 1 118 ? 0.172 -4.829 -18.937 1.00 91.62 118 LYS A C 1
ATOM 928 O O . LYS A 1 118 ? 0.489 -3.772 -19.482 1.00 91.62 118 LYS A O 1
ATOM 933 N N . PHE A 1 119 ? 0.886 -5.364 -17.946 1.00 91.12 119 PHE A N 1
ATOM 934 C CA . PHE A 1 119 ? 2.102 -4.753 -17.414 1.00 91.12 119 PHE A CA 1
ATOM 935 C C . PHE A 1 119 ? 3.360 -5.385 -17.996 1.00 91.12 119 PHE A C 1
ATOM 937 O O . PHE A 1 119 ? 3.419 -6.574 -18.305 1.00 91.12 119 PHE A O 1
ATOM 944 N N . HIS A 1 120 ? 4.397 -4.564 -18.125 1.00 88.62 120 HIS A N 1
ATOM 945 C CA . HIS A 1 120 ? 5.705 -5.019 -18.565 1.00 88.62 120 HIS A CA 1
ATOM 946 C C . HIS A 1 120 ? 6.476 -5.642 -17.394 1.00 88.62 120 HIS A C 1
ATOM 948 O O . HIS A 1 120 ? 6.557 -5.048 -16.318 1.00 88.62 120 HIS A O 1
ATOM 954 N N . ASP A 1 121 ? 7.071 -6.819 -17.604 1.00 87.69 121 ASP A N 1
ATOM 955 C CA . ASP A 1 121 ? 8.026 -7.395 -16.653 1.00 87.69 121 ASP A CA 1
ATOM 956 C C . ASP A 1 121 ? 9.347 -6.623 -16.740 1.00 87.69 121 ASP A C 1
ATOM 958 O O . ASP A 1 121 ? 10.069 -6.711 -17.731 1.00 87.69 121 ASP A O 1
ATOM 962 N N . MET A 1 122 ? 9.687 -5.878 -15.690 1.00 83.19 122 MET A N 1
ATOM 963 C CA . MET A 1 122 ? 10.923 -5.092 -15.627 1.00 83.19 122 MET A CA 1
ATOM 964 C C . MET A 1 122 ? 12.175 -5.960 -15.398 1.00 83.19 122 MET A C 1
ATOM 966 O O . MET A 1 122 ? 13.305 -5.466 -15.457 1.00 83.19 122 MET A O 1
ATOM 970 N N . GLY A 1 123 ? 11.994 -7.258 -15.140 1.00 80.50 123 GLY A N 1
ATOM 971 C CA . GLY A 1 123 ? 13.054 -8.249 -15.034 1.00 80.50 123 GLY A CA 1
ATOM 972 C C . GLY A 1 123 ? 13.824 -8.235 -13.707 1.00 80.50 123 GLY A C 1
ATOM 973 O O . GLY A 1 123 ? 13.832 -7.278 -12.930 1.00 80.50 123 GLY A O 1
ATOM 974 N N . GLY A 1 124 ? 14.554 -9.326 -13.453 1.00 77.19 124 GLY A N 1
ATOM 975 C CA . GLY A 1 124 ? 15.217 -9.567 -12.161 1.00 77.19 124 GLY A CA 1
ATOM 976 C C . GLY A 1 124 ? 16.361 -8.606 -11.810 1.00 77.19 124 GLY A C 1
ATOM 977 O O . GLY A 1 124 ? 16.776 -8.528 -10.653 1.00 77.19 124 GLY A O 1
ATOM 978 N N . LYS A 1 125 ? 16.891 -7.841 -12.777 1.00 77.62 125 LYS A N 1
ATOM 979 C CA . LYS A 1 125 ? 17.916 -6.831 -12.473 1.00 77.62 125 LYS A 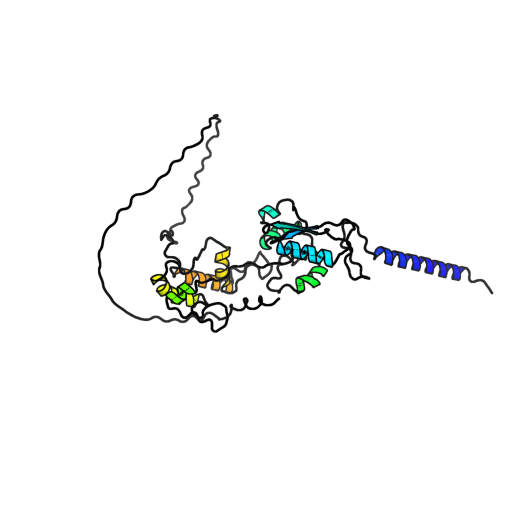CA 1
ATOM 980 C C . LYS A 1 125 ? 17.316 -5.681 -11.669 1.00 77.62 125 LYS A C 1
ATOM 982 O O . LYS A 1 125 ? 17.943 -5.253 -10.698 1.00 77.62 125 LYS A O 1
ATOM 987 N N . LEU A 1 126 ? 16.120 -5.219 -12.035 1.00 77.44 126 LEU A N 1
ATOM 988 C CA . LEU A 1 126 ? 15.458 -4.142 -11.310 1.00 77.44 126 LEU A CA 1
ATOM 989 C C . LEU A 1 126 ? 15.031 -4.601 -9.913 1.00 77.44 126 LEU A C 1
ATOM 991 O O . LEU A 1 126 ? 15.273 -3.877 -8.950 1.00 77.44 126 LEU A O 1
ATOM 995 N N . ASP A 1 127 ? 14.534 -5.833 -9.783 1.00 80.50 127 ASP A N 1
ATOM 996 C CA . ASP A 1 127 ? 14.250 -6.463 -8.485 1.00 80.50 127 ASP A CA 1
ATOM 997 C C . ASP A 1 127 ? 15.478 -6.437 -7.551 1.00 80.50 127 ASP A C 1
ATOM 999 O O . ASP A 1 127 ? 15.415 -5.982 -6.410 1.00 80.50 127 ASP A O 1
ATOM 1003 N N . SER A 1 128 ? 16.662 -6.792 -8.065 1.00 79.06 128 SER A N 1
ATOM 1004 C CA . SER A 1 128 ? 17.891 -6.787 -7.257 1.00 79.06 128 SER A CA 1
ATOM 1005 C C . SER A 1 128 ? 18.317 -5.399 -6.750 1.00 79.06 128 SER A C 1
ATOM 1007 O O . SER A 1 128 ? 18.958 -5.302 -5.702 1.00 79.06 128 SER A O 1
ATOM 1009 N N . ILE A 1 129 ? 17.975 -4.325 -7.471 1.00 80.06 129 ILE A N 1
ATOM 1010 C CA . ILE A 1 129 ? 18.391 -2.947 -7.153 1.00 80.06 129 ILE A CA 1
ATOM 1011 C C . ILE A 1 129 ? 17.329 -2.214 -6.328 1.00 80.06 129 ILE A C 1
ATOM 1013 O O . ILE A 1 129 ? 17.670 -1.461 -5.411 1.00 80.06 129 ILE A O 1
ATOM 1017 N N . VAL A 1 130 ? 16.061 -2.395 -6.694 1.00 80.62 130 VAL A N 1
ATOM 1018 C CA . VAL A 1 130 ? 14.909 -1.680 -6.139 1.00 80.62 130 VAL A CA 1
ATOM 1019 C C . VAL A 1 130 ? 14.161 -2.573 -5.160 1.00 80.62 130 VAL A C 1
ATOM 1021 O O . VAL A 1 130 ? 14.034 -2.206 -3.995 1.00 80.62 130 VAL A O 1
ATOM 1024 N N . GLY A 1 131 ? 13.739 -3.762 -5.597 1.00 76.81 131 GLY A N 1
ATOM 1025 C CA . GLY A 1 131 ? 12.975 -4.711 -4.782 1.00 76.81 131 GLY A CA 1
ATOM 1026 C C . GLY A 1 131 ? 13.688 -5.078 -3.481 1.00 76.81 131 GLY A C 1
ATOM 1027 O O . GLY A 1 131 ? 13.080 -5.054 -2.413 1.00 76.81 131 GLY A O 1
ATOM 1028 N N . SER A 1 132 ? 15.010 -5.276 -3.528 1.00 77.69 132 SER A N 1
ATOM 1029 C CA . SER A 1 132 ? 15.843 -5.568 -2.347 1.00 77.69 132 SER A CA 1
ATOM 1030 C C . SER A 1 132 ? 15.825 -4.487 -1.254 1.00 77.69 132 SER A C 1
ATOM 1032 O O . SER A 1 132 ? 16.179 -4.777 -0.110 1.00 77.69 132 SER A O 1
ATOM 1034 N N . LYS A 1 133 ? 15.409 -3.257 -1.580 1.00 83.31 133 LYS A N 1
ATOM 1035 C CA . LYS A 1 133 ? 15.277 -2.139 -0.631 1.00 83.31 133 LYS A CA 1
ATOM 1036 C C . LYS A 1 133 ? 13.873 -2.019 -0.039 1.00 83.31 133 LYS A C 1
ATOM 1038 O O . LYS A 1 133 ? 13.697 -1.319 0.954 1.00 83.31 133 LYS A O 1
ATOM 1043 N N . ILE A 1 134 ? 12.884 -2.682 -0.636 1.00 79.06 134 ILE A N 1
ATOM 1044 C CA . ILE A 1 134 ? 11.503 -2.691 -0.153 1.00 79.06 134 ILE A CA 1
ATOM 1045 C C . ILE A 1 134 ? 11.429 -3.660 1.034 1.00 79.06 134 ILE A C 1
ATOM 1047 O O . ILE A 1 134 ? 11.926 -4.781 0.911 1.00 79.06 134 ILE A O 1
ATOM 1051 N N . PRO A 1 135 ? 10.842 -3.287 2.187 1.00 74.50 135 PRO A N 1
ATOM 1052 C CA . PRO A 1 135 ? 10.726 -4.210 3.311 1.00 74.50 135 PRO A CA 1
ATOM 1053 C C . PRO A 1 135 ? 9.975 -5.481 2.909 1.00 74.50 135 PRO A C 1
ATOM 1055 O O . PRO A 1 135 ? 8.949 -5.421 2.236 1.00 74.50 135 PRO A O 1
ATOM 1058 N N . VAL A 1 136 ? 10.471 -6.640 3.346 1.00 68.38 136 VAL A N 1
ATOM 1059 C CA . VAL A 1 136 ? 9.970 -7.966 2.934 1.00 68.38 136 VAL A CA 1
ATOM 1060 C C . VAL A 1 136 ? 8.473 -8.143 3.212 1.00 68.38 136 VAL A C 1
ATOM 1062 O O . VAL A 1 136 ? 7.790 -8.857 2.491 1.00 68.38 136 VAL A O 1
ATOM 1065 N N . GLN A 1 137 ? 7.941 -7.466 4.230 1.00 65.94 137 GLN A N 1
ATOM 1066 C CA . GLN A 1 137 ? 6.518 -7.479 4.582 1.00 65.94 137 GLN A CA 1
ATOM 1067 C C . GLN A 1 137 ? 5.624 -6.795 3.532 1.00 65.94 137 GLN A C 1
ATOM 1069 O O . GLN A 1 137 ? 4.419 -7.018 3.530 1.00 65.94 137 GLN A O 1
ATOM 1074 N N . ILE A 1 138 ? 6.216 -5.964 2.672 1.00 66.50 138 ILE A N 1
ATOM 1075 C CA . ILE A 1 138 ? 5.572 -5.208 1.588 1.00 66.50 138 ILE A CA 1
ATOM 1076 C C . ILE A 1 138 ? 5.969 -5.791 0.218 1.00 66.50 138 ILE A C 1
ATOM 1078 O O . ILE A 1 138 ? 5.352 -5.483 -0.798 1.00 66.50 138 ILE A O 1
ATOM 1082 N N . GLN A 1 139 ? 6.994 -6.653 0.176 1.00 64.62 139 GLN A N 1
ATOM 1083 C CA . GLN A 1 139 ? 7.360 -7.406 -1.021 1.00 64.62 139 GLN A CA 1
ATOM 1084 C C . GLN A 1 139 ? 6.297 -8.468 -1.300 1.00 64.62 139 GLN A C 1
ATOM 1086 O O . GLN A 1 139 ? 6.088 -9.396 -0.514 1.00 64.62 139 GLN A O 1
ATOM 1091 N N . ASP A 1 140 ? 5.617 -8.328 -2.432 1.00 66.00 140 ASP A N 1
ATOM 1092 C CA . ASP A 1 140 ? 4.336 -8.990 -2.619 1.00 66.00 140 ASP A CA 1
ATOM 1093 C C . ASP A 1 140 ? 4.344 -10.137 -3.637 1.00 66.00 140 ASP A C 1
ATOM 1095 O O . ASP A 1 140 ? 5.202 -10.291 -4.507 1.00 66.00 140 ASP A O 1
ATOM 1099 N N . THR A 1 141 ? 3.299 -10.944 -3.518 1.00 72.44 141 THR A N 1
ATOM 1100 C CA . THR A 1 141 ? 2.846 -11.987 -4.419 1.00 72.44 141 THR A CA 1
ATOM 1101 C C . THR A 1 141 ? 2.680 -11.554 -5.876 1.00 72.44 141 THR A C 1
ATOM 1103 O O . THR A 1 141 ? 2.872 -12.385 -6.765 1.00 72.44 141 THR A O 1
ATOM 1106 N N . ILE A 1 142 ? 2.379 -10.278 -6.151 1.00 80.62 142 ILE A N 1
ATOM 1107 C CA . ILE A 1 142 ? 2.247 -9.794 -7.536 1.00 80.62 142 ILE A CA 1
ATOM 1108 C C . ILE A 1 142 ? 3.560 -9.937 -8.323 1.00 80.62 142 ILE A C 1
ATOM 1110 O O . ILE A 1 142 ? 3.531 -10.193 -9.523 1.00 80.62 142 ILE A O 1
ATOM 1114 N N . ASN A 1 143 ? 4.706 -9.877 -7.635 1.00 86.06 143 ASN A N 1
ATOM 1115 C CA . ASN A 1 143 ? 6.029 -9.972 -8.248 1.00 86.06 143 ASN A CA 1
ATOM 1116 C C . ASN A 1 143 ? 6.634 -11.393 -8.210 1.00 86.06 143 ASN A C 1
ATOM 1118 O O . ASN A 1 143 ? 7.841 -11.569 -8.350 1.00 86.06 143 ASN A O 1
ATOM 1122 N N . LEU A 1 144 ? 5.836 -12.447 -7.983 1.00 79.31 144 LEU A N 1
ATOM 1123 C CA . LEU A 1 144 ? 6.385 -13.809 -7.827 1.00 79.31 144 LEU A CA 1
ATOM 1124 C C . LEU A 1 144 ? 6.907 -14.436 -9.110 1.00 79.31 144 LEU A C 1
ATOM 1126 O O . LEU A 1 144 ? 7.765 -15.315 -9.050 1.00 79.31 144 LEU A O 1
ATOM 1130 N N . THR A 1 145 ? 6.322 -14.064 -10.245 1.00 80.94 145 THR A N 1
ATOM 1131 C CA . THR A 1 145 ? 6.600 -14.689 -11.549 1.00 80.94 145 THR A CA 1
ATOM 1132 C C . THR A 1 145 ? 7.334 -13.758 -12.512 1.00 80.94 145 THR A C 1
ATOM 1134 O O . THR A 1 145 ? 7.635 -14.158 -13.629 1.00 80.94 145 THR A O 1
ATOM 1137 N N . GLY A 1 146 ? 7.640 -12.544 -12.058 1.00 85.06 146 GLY A N 1
ATOM 1138 C CA . GLY A 1 146 ? 8.284 -11.453 -12.784 1.00 85.06 146 GLY A CA 1
ATOM 1139 C C . GLY A 1 146 ? 8.185 -10.183 -11.937 1.00 85.06 146 GLY A C 1
ATOM 1140 O O . GLY A 1 146 ? 7.428 -10.159 -10.967 1.00 85.06 146 GLY A O 1
ATOM 1141 N N . TYR A 1 147 ? 8.953 -9.147 -12.253 1.00 86.69 147 TYR A N 1
ATOM 1142 C CA . TYR A 1 147 ? 8.974 -7.906 -11.478 1.00 86.69 147 TYR A CA 1
ATOM 1143 C C . TYR A 1 147 ? 8.123 -6.849 -12.188 1.00 86.69 147 TYR A C 1
ATOM 1145 O O . TYR A 1 147 ? 8.615 -6.107 -13.034 1.00 86.69 147 TYR A O 1
ATOM 1153 N N . TYR A 1 148 ? 6.829 -6.809 -11.864 1.00 88.06 148 TYR A N 1
ATOM 1154 C CA . TYR A 1 148 ? 5.822 -5.998 -12.565 1.00 88.06 148 TYR A CA 1
ATOM 1155 C C . TYR A 1 148 ? 5.436 -4.722 -11.816 1.00 88.06 148 TYR A C 1
ATOM 1157 O O . TYR A 1 148 ? 4.958 -3.765 -12.418 1.00 88.06 148 TYR A O 1
ATOM 1165 N N . PHE A 1 149 ? 5.604 -4.708 -10.495 1.00 89.12 149 PHE A N 1
ATOM 1166 C CA . PHE A 1 149 ? 5.057 -3.669 -9.631 1.00 89.12 149 PHE A CA 1
ATOM 1167 C C . PHE A 1 149 ? 6.125 -3.124 -8.684 1.00 89.12 149 PHE A C 1
ATOM 1169 O O . PHE A 1 149 ? 6.789 -3.896 -7.995 1.00 89.12 149 PHE A O 1
ATOM 1176 N N . ILE A 1 150 ? 6.275 -1.802 -8.605 1.00 87.75 150 ILE A N 1
ATOM 1177 C CA . ILE A 1 150 ? 7.160 -1.152 -7.629 1.00 87.75 150 ILE A CA 1
ATOM 1178 C C . ILE A 1 150 ? 6.286 -0.542 -6.540 1.00 87.75 150 ILE A C 1
ATOM 1180 O O . ILE A 1 150 ? 5.467 0.334 -6.813 1.00 87.75 150 ILE A O 1
ATOM 1184 N N . GLN A 1 151 ? 6.449 -0.999 -5.300 1.00 85.50 151 GLN A N 1
ATOM 1185 C CA . GLN A 1 151 ? 5.716 -0.428 -4.175 1.00 85.50 151 GLN A CA 1
ATOM 1186 C C . GLN A 1 151 ? 6.266 0.968 -3.848 1.00 85.50 151 GLN A C 1
ATOM 1188 O O . GLN A 1 151 ? 7.432 1.111 -3.483 1.00 85.50 151 GLN A O 1
ATOM 1193 N N . ASN A 1 152 ? 5.414 1.988 -3.987 1.00 80.19 152 ASN A N 1
ATOM 1194 C CA . ASN A 1 152 ? 5.740 3.388 -3.690 1.00 80.19 152 ASN A CA 1
ATOM 1195 C C . ASN A 1 152 ? 5.196 3.838 -2.327 1.00 80.19 152 ASN A C 1
ATOM 1197 O O . ASN A 1 152 ? 5.886 4.484 -1.546 1.00 80.19 152 ASN A O 1
ATOM 1201 N N . SER A 1 153 ? 3.946 3.483 -2.037 1.00 80.56 153 SER A N 1
ATOM 1202 C CA . SER A 1 153 ? 3.228 3.896 -0.836 1.00 80.56 153 SER A CA 1
ATOM 1203 C C . SER A 1 153 ? 2.443 2.721 -0.252 1.00 80.56 153 SER A C 1
ATOM 1205 O O . SER A 1 153 ? 2.118 1.749 -0.939 1.00 80.56 153 SER A O 1
ATOM 1207 N N . ILE A 1 154 ? 2.169 2.792 1.050 1.00 80.25 154 ILE A N 1
ATOM 1208 C CA . ILE A 1 154 ? 1.360 1.814 1.780 1.00 80.25 154 ILE A CA 1
ATOM 1209 C C . ILE A 1 154 ? 0.151 2.560 2.317 1.00 80.25 154 ILE A C 1
ATOM 1211 O O . ILE A 1 154 ? 0.275 3.665 2.843 1.00 80.25 154 ILE A O 1
ATOM 1215 N N . SER A 1 155 ? -1.014 1.935 2.219 1.00 80.50 155 SER A N 1
ATOM 1216 C CA . SER A 1 155 ? -2.222 2.408 2.884 1.00 80.50 155 SER A CA 1
ATOM 1217 C C . SER A 1 155 ? -2.828 1.269 3.686 1.00 80.50 155 SER A C 1
ATOM 1219 O O . SER A 1 155 ? -2.726 0.102 3.308 1.00 80.50 155 SER A O 1
ATOM 1221 N N . GLY A 1 156 ? -3.436 1.610 4.812 1.00 80.81 156 GLY A N 1
ATOM 1222 C CA . GLY A 1 156 ? -4.056 0.644 5.699 1.00 80.81 156 GLY A CA 1
ATOM 1223 C C . GLY A 1 156 ? -4.867 1.341 6.784 1.00 80.81 156 GLY A C 1
ATOM 1224 O O . GLY A 1 156 ? -4.741 2.555 6.964 1.00 80.81 156 GLY A O 1
ATOM 1225 N N . PRO A 1 157 ? -5.722 0.587 7.486 1.00 81.12 157 PRO A N 1
ATOM 1226 C CA . PRO A 1 157 ? -6.442 1.111 8.631 1.00 81.12 157 PRO A CA 1
ATOM 1227 C C . PRO A 1 157 ? -5.462 1.435 9.762 1.00 81.12 157 PRO A C 1
ATOM 1229 O O . PRO A 1 157 ? -4.564 0.651 10.069 1.00 81.12 157 PRO A O 1
ATOM 1232 N N . THR A 1 158 ? -5.688 2.571 10.413 1.00 85.00 158 THR A N 1
ATOM 1233 C CA . THR A 1 158 ? -4.981 2.977 11.629 1.00 85.00 158 THR A CA 1
ATOM 1234 C C . THR A 1 158 ? -5.993 3.062 12.759 1.00 85.00 158 THR A C 1
ATOM 1236 O O . THR A 1 158 ? -7.075 3.622 12.580 1.00 85.00 158 THR A O 1
ATOM 1239 N N . PHE A 1 159 ? -5.650 2.521 13.928 1.00 86.88 159 PHE A N 1
ATOM 1240 C CA . PHE A 1 159 ? -6.457 2.741 15.122 1.00 86.88 159 PHE A CA 1
ATOM 1241 C C . PHE A 1 159 ? -6.275 4.187 15.589 1.00 86.88 159 PHE A C 1
ATOM 1243 O O . PHE A 1 159 ? -5.153 4.624 15.842 1.00 86.88 159 PHE A O 1
ATOM 1250 N N . ALA A 1 160 ? -7.375 4.925 15.695 1.00 89.25 160 ALA A N 1
ATOM 1251 C CA . ALA A 1 160 ? -7.384 6.311 16.136 1.00 89.25 160 ALA A CA 1
ATOM 1252 C C . ALA A 1 160 ? -8.356 6.476 17.304 1.00 89.25 160 ALA A C 1
ATOM 1254 O O . ALA A 1 160 ? -9.427 5.873 17.322 1.00 89.25 160 ALA A O 1
ATOM 1255 N N . TYR A 1 161 ? -7.989 7.323 18.263 1.00 90.12 161 TYR A N 1
ATOM 1256 C CA . TYR A 1 161 ? -8.816 7.644 19.421 1.00 90.12 161 TYR A CA 1
ATOM 1257 C C . TYR A 1 161 ? -8.832 9.155 19.667 1.00 90.12 161 TYR A C 1
ATOM 1259 O O . TYR A 1 161 ? -7.928 9.883 19.253 1.00 90.12 161 TYR A O 1
ATOM 1267 N N . ASN A 1 162 ? -9.871 9.639 20.348 1.00 92.81 162 ASN A N 1
ATOM 1268 C CA . ASN A 1 162 ? -9.981 11.045 20.723 1.00 92.81 162 ASN A CA 1
ATOM 1269 C C . ASN A 1 162 ? -9.345 11.275 22.101 1.00 92.81 162 ASN A C 1
ATOM 1271 O O . ASN A 1 162 ? -9.972 11.053 23.137 1.00 92.81 162 ASN A O 1
ATOM 1275 N N . GLU A 1 163 ? -8.096 11.734 22.103 1.00 93.62 163 GLU A N 1
ATOM 1276 C CA . GLU A 1 163 ? -7.313 11.956 23.320 1.00 93.62 163 GLU A CA 1
ATOM 1277 C C . GLU A 1 163 ? -7.980 12.939 24.296 1.00 93.62 163 GLU A C 1
ATOM 1279 O O . GLU A 1 163 ? -8.057 12.679 25.499 1.00 93.62 163 GLU A O 1
ATOM 1284 N N . THR A 1 164 ? -8.502 14.060 23.786 1.00 95.56 164 THR A N 1
ATOM 1285 C CA . THR A 1 164 ? -9.175 15.077 24.606 1.00 95.56 164 THR A CA 1
ATOM 1286 C C . THR A 1 164 ? -10.421 14.514 25.276 1.00 95.56 164 THR A C 1
ATOM 1288 O O . THR A 1 164 ? -10.628 14.744 26.469 1.00 95.56 164 THR A O 1
ATOM 1291 N N . LEU A 1 165 ? -11.219 13.742 24.534 1.00 94.19 165 LEU A N 1
ATOM 1292 C CA . LEU A 1 165 ? -12.395 13.077 25.077 1.00 94.19 165 LEU A CA 1
ATOM 1293 C C . LEU A 1 165 ? -11.986 12.097 26.177 1.00 94.19 165 LEU A C 1
ATOM 1295 O O . LEU A 1 165 ? -12.467 12.233 27.296 1.00 94.19 165 LEU A O 1
ATOM 1299 N N . MET A 1 166 ? -11.047 11.183 25.917 1.00 94.06 166 MET A N 1
ATOM 1300 C CA . MET A 1 166 ? -10.633 10.180 26.909 1.00 94.06 166 MET A CA 1
ATOM 1301 C C . MET A 1 166 ? -10.108 10.814 28.206 1.00 94.06 166 MET A C 1
ATOM 1303 O O . MET A 1 166 ? -10.486 10.384 29.295 1.00 94.06 166 MET A O 1
ATOM 1307 N N . LYS A 1 167 ? -9.328 11.899 28.107 1.00 94.75 167 LYS A N 1
ATOM 1308 C CA . LYS A 1 167 ? -8.906 12.699 29.270 1.00 94.75 167 LYS A CA 1
ATOM 1309 C C . LYS A 1 167 ? -10.086 13.317 30.021 1.00 94.75 167 LYS A C 1
ATOM 1311 O O . LYS A 1 167 ? -10.106 13.288 31.247 1.00 94.75 167 LYS A O 1
ATOM 1316 N N . SER A 1 168 ? -11.064 13.877 29.304 1.00 95.06 168 SER A N 1
ATOM 1317 C CA . SER A 1 16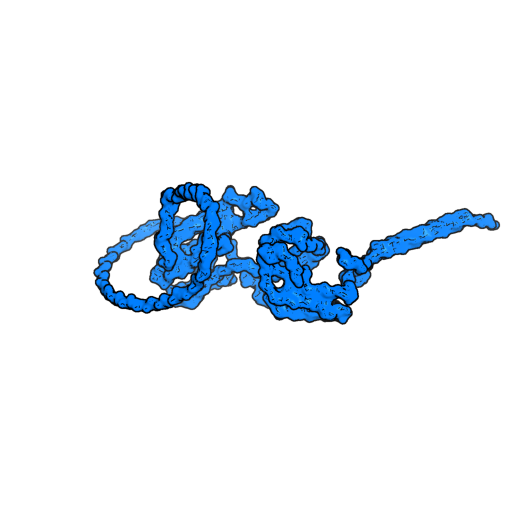8 ? -12.251 14.492 29.920 1.00 95.06 168 SER A CA 1
ATOM 1318 C C . SER A 1 168 ? -13.141 13.482 30.651 1.00 95.06 168 SER A C 1
ATOM 1320 O O . SER A 1 168 ? -13.750 13.833 31.657 1.00 95.06 168 SER A O 1
ATOM 1322 N N . LEU A 1 169 ? -13.147 12.224 30.194 1.00 94.31 169 LEU A N 1
ATOM 1323 C CA . LEU A 1 169 ? -13.819 11.100 30.855 1.00 94.31 169 LEU A CA 1
ATOM 1324 C C . LEU A 1 169 ? -12.999 10.520 32.028 1.00 94.31 169 LEU A C 1
ATOM 1326 O O . LEU A 1 169 ? -13.428 9.571 32.677 1.00 94.31 169 LEU A O 1
ATOM 1330 N N . GLY A 1 170 ? -11.815 11.076 32.312 1.00 94.12 170 GLY A N 1
ATOM 1331 C CA . GLY A 1 170 ? -10.983 10.701 33.456 1.00 94.12 170 GLY A CA 1
ATOM 1332 C C . GLY A 1 170 ? -10.046 9.511 33.233 1.00 94.12 170 GLY A C 1
ATOM 1333 O O . GLY A 1 170 ? -9.477 9.013 34.205 1.00 94.12 170 GLY A O 1
ATOM 1334 N N . TYR A 1 171 ? -9.847 9.052 31.993 1.00 94.12 171 TYR A N 1
ATOM 1335 C CA . TYR A 1 171 ? -8.900 7.967 31.711 1.00 94.12 171 TYR A CA 1
ATOM 1336 C C . TYR A 1 171 ? -7.444 8.440 31.808 1.00 94.12 171 TYR A C 1
ATOM 1338 O O . TYR A 1 171 ? -7.089 9.514 31.314 1.00 94.12 171 TYR A O 1
ATOM 1346 N N . ASN A 1 172 ? -6.579 7.602 32.394 1.00 94.19 172 ASN A N 1
ATOM 1347 C CA . ASN A 1 172 ? -5.133 7.781 32.284 1.00 94.19 172 ASN A CA 1
ATOM 1348 C C . ASN A 1 172 ? -4.689 7.360 30.880 1.00 94.19 172 ASN A C 1
ATOM 1350 O O . ASN A 1 172 ? -4.781 6.186 30.533 1.00 94.19 172 ASN A O 1
ATOM 1354 N N . ILE A 1 173 ? -4.212 8.320 30.092 1.00 94.31 173 ILE A N 1
ATOM 1355 C CA . ILE A 1 173 ? -3.796 8.093 28.705 1.00 94.31 173 ILE A CA 1
ATOM 1356 C C . ILE A 1 173 ? -2.280 7.886 28.548 1.00 94.31 173 ILE A C 1
ATOM 1358 O O . ILE A 1 173 ? -1.715 8.186 27.499 1.00 94.31 173 ILE A O 1
ATOM 1362 N N . GLU A 1 174 ? -1.605 7.457 29.610 1.00 95.56 174 GLU A N 1
ATOM 1363 C CA . GLU A 1 174 ? -0.184 7.121 29.564 1.00 95.56 174 GLU A CA 1
ATOM 1364 C C . GLU A 1 174 ? 0.075 5.982 28.565 1.00 95.56 174 GLU A C 1
ATOM 1366 O O . GLU A 1 174 ? -0.668 5.002 28.525 1.00 95.56 174 GLU A O 1
ATOM 1371 N N . ASP A 1 175 ? 1.116 6.152 27.754 1.00 93.88 175 ASP A N 1
ATOM 1372 C CA . ASP A 1 175 ? 1.643 5.173 26.798 1.00 93.88 175 ASP A CA 1
ATOM 1373 C C . ASP A 1 175 ? 3.056 4.822 27.270 1.00 93.88 175 ASP A C 1
ATOM 1375 O O . ASP A 1 175 ? 4.033 5.513 26.954 1.00 93.88 175 ASP A O 1
ATOM 1379 N N . SER A 1 176 ? 3.147 3.820 28.145 1.00 94.50 176 SER A N 1
ATOM 1380 C CA . SER A 1 176 ? 4.403 3.495 28.824 1.00 94.50 176 SER A CA 1
ATOM 1381 C C . SER A 1 176 ? 5.361 2.701 27.933 1.00 94.50 176 SER A C 1
ATOM 1383 O O . SER A 1 176 ? 6.575 2.718 28.163 1.00 94.50 176 SER A O 1
ATOM 1385 N N . ASP A 1 177 ? 4.838 2.030 26.902 1.00 91.25 177 ASP A N 1
ATOM 1386 C CA . ASP A 1 177 ? 5.605 1.210 25.965 1.00 91.25 177 ASP A CA 1
ATOM 1387 C C . ASP A 1 177 ? 5.907 1.902 24.626 1.00 91.25 177 ASP A C 1
ATOM 1389 O O . ASP A 1 177 ? 6.604 1.331 23.780 1.00 91.25 177 ASP A O 1
ATOM 1393 N N . THR A 1 178 ? 5.495 3.164 24.469 1.00 91.12 178 THR A N 1
ATOM 1394 C CA . THR A 1 178 ? 5.699 4.003 23.274 1.00 91.12 178 THR A CA 1
ATOM 1395 C C . THR A 1 178 ? 5.111 3.390 22.005 1.00 91.12 178 THR A C 1
ATOM 1397 O O . THR A 1 178 ? 5.631 3.564 20.899 1.00 91.12 178 THR A O 1
ATOM 1400 N N . SER A 1 179 ? 4.023 2.645 22.166 1.00 87.62 179 SER A N 1
ATOM 1401 C CA . SER A 1 179 ? 3.294 2.009 21.077 1.00 87.62 179 SER A CA 1
ATOM 1402 C C . SER A 1 179 ? 2.524 2.997 20.198 1.00 87.62 179 SER A C 1
ATOM 1404 O O . SER A 1 179 ? 2.158 2.668 19.064 1.00 87.62 179 SER A O 1
ATOM 1406 N N . GLY A 1 180 ? 2.286 4.208 20.707 1.00 87.94 180 GLY A N 1
ATOM 1407 C CA . GLY A 1 180 ? 1.387 5.202 20.136 1.00 87.94 180 GLY A CA 1
ATOM 1408 C C . GLY A 1 180 ? -0.064 5.039 20.596 1.00 87.94 180 GLY A C 1
ATOM 1409 O O . GLY A 1 180 ? -0.927 5.769 20.104 1.00 87.94 180 GLY A O 1
ATOM 1410 N N . LEU A 1 181 ? -0.350 4.103 21.509 1.00 92.12 181 LEU A N 1
ATOM 1411 C CA . LEU A 1 181 ? -1.670 3.881 22.096 1.00 92.12 181 LEU A CA 1
ATOM 1412 C C . LEU A 1 181 ? -1.594 3.962 23.627 1.00 92.12 181 LEU A C 1
ATOM 1414 O O . LEU A 1 181 ? -0.641 3.461 24.212 1.00 92.12 181 LEU A O 1
ATOM 1418 N N . PRO A 1 182 ? -2.607 4.529 24.302 1.00 94.56 182 PRO A N 1
ATOM 1419 C CA . PRO A 1 182 ? -2.684 4.473 25.754 1.00 94.56 182 PRO A CA 1
ATOM 1420 C C . PRO A 1 182 ? -2.710 3.037 26.277 1.00 94.56 182 PRO A C 1
ATOM 1422 O O . PRO A 1 182 ? -3.462 2.209 25.758 1.00 94.56 182 PRO A O 1
ATOM 1425 N N . ASP A 1 183 ? -2.022 2.775 27.388 1.00 94.50 183 ASP A N 1
ATOM 1426 C CA . ASP A 1 183 ? -1.955 1.456 28.028 1.00 94.50 183 ASP A CA 1
ATOM 1427 C C . ASP A 1 183 ? -3.350 0.892 28.350 1.00 94.50 183 ASP A C 1
ATOM 1429 O O . ASP A 1 183 ? -3.549 -0.320 28.402 1.00 94.50 183 ASP A O 1
ATOM 1433 N N . VAL A 1 184 ? -4.342 1.754 28.583 1.00 93.00 184 VAL A N 1
ATOM 1434 C CA . VAL A 1 184 ? -5.733 1.360 28.866 1.00 93.00 184 VAL A CA 1
ATOM 1435 C C . VAL A 1 184 ? -6.524 0.946 27.615 1.00 93.00 184 VAL A C 1
ATOM 1437 O O . VAL A 1 184 ? -7.577 0.327 27.753 1.00 93.00 184 VAL A O 1
ATOM 1440 N N . PHE A 1 185 ? -6.024 1.238 26.410 1.00 92.56 185 PHE A N 1
ATOM 1441 C CA . PHE A 1 185 ? -6.684 0.978 25.121 1.00 92.56 185 PHE A CA 1
ATOM 1442 C C . PHE A 1 185 ? -5.793 0.252 24.094 1.00 92.56 185 PHE A C 1
ATOM 1444 O O . PHE A 1 185 ? -6.206 0.066 22.954 1.00 92.56 185 PHE A O 1
ATOM 1451 N N . ASP A 1 186 ? -4.599 -0.205 24.477 1.00 91.75 186 ASP A N 1
ATOM 1452 C CA . ASP A 1 186 ? -3.618 -0.861 23.589 1.00 91.75 186 ASP A CA 1
ATOM 1453 C C . ASP A 1 186 ? -4.025 -2.262 23.069 1.00 91.75 186 ASP A C 1
ATOM 1455 O O . ASP A 1 186 ? -3.269 -2.921 22.352 1.00 91.75 186 ASP A O 1
ATOM 1459 N N . SER A 1 187 ? -5.200 -2.763 23.463 1.00 90.94 187 SER A N 1
ATOM 1460 C CA . SER A 1 187 ? -5.691 -4.092 23.101 1.00 90.94 187 SER A CA 1
ATOM 1461 C C . SER A 1 187 ? -7.212 -4.191 23.186 1.00 90.94 187 SER A C 1
ATOM 1463 O O . SER A 1 187 ? -7.848 -3.593 24.056 1.00 90.94 187 SER A O 1
ATOM 1465 N N . TRP A 1 188 ? -7.799 -5.026 22.321 1.00 91.06 188 TRP A N 1
ATOM 1466 C CA . TRP A 1 188 ? -9.248 -5.250 22.272 1.00 91.06 188 TRP A CA 1
ATOM 1467 C C . TRP A 1 188 ? -9.830 -5.692 23.611 1.00 91.06 188 TRP A C 1
ATOM 1469 O O . TRP A 1 188 ? -10.853 -5.164 24.027 1.00 91.06 188 TRP A O 1
ATOM 1479 N N . THR A 1 189 ? -9.159 -6.594 24.332 1.00 91.56 189 THR A N 1
ATOM 1480 C CA . THR A 1 189 ? -9.595 -7.032 25.666 1.00 91.56 189 THR A CA 1
ATOM 1481 C C . THR A 1 189 ? -9.706 -5.866 26.645 1.00 91.56 189 THR A C 1
ATOM 1483 O O . THR A 1 189 ? -10.688 -5.773 27.376 1.00 91.56 189 THR A O 1
ATOM 1486 N N . LYS A 1 190 ? -8.740 -4.940 26.648 1.00 93.38 190 LYS A N 1
ATOM 1487 C CA . LYS A 1 190 ? -8.796 -3.774 27.535 1.00 93.38 190 LYS A CA 1
ATOM 1488 C C . LYS A 1 190 ? -9.920 -2.822 27.141 1.00 93.38 190 LYS A C 1
ATOM 1490 O O . LYS A 1 190 ? -10.661 -2.388 28.017 1.00 93.38 190 LYS A O 1
ATOM 1495 N N . ILE A 1 191 ? -10.104 -2.573 25.843 1.00 93.25 191 ILE A N 1
ATOM 1496 C CA . ILE A 1 191 ? -11.214 -1.752 25.339 1.00 93.25 191 ILE A CA 1
ATOM 1497 C C . ILE A 1 191 ? -12.564 -2.375 25.737 1.00 93.25 191 ILE A C 1
ATOM 1499 O O . ILE A 1 191 ? -13.424 -1.682 26.278 1.00 93.25 191 ILE A O 1
ATOM 1503 N N . MET A 1 192 ? -12.737 -3.687 25.544 1.00 93.06 192 MET A N 1
ATOM 1504 C CA . MET A 1 192 ? -13.953 -4.411 25.934 1.00 93.06 192 MET A CA 1
ATOM 1505 C C . MET A 1 192 ? -14.210 -4.325 27.443 1.00 93.06 192 MET A C 1
ATOM 1507 O O . MET A 1 192 ? -15.338 -4.049 27.846 1.00 93.06 192 MET A O 1
ATOM 1511 N N . ASN A 1 193 ? -13.177 -4.441 28.280 1.00 93.12 193 ASN A N 1
ATOM 1512 C CA . ASN A 1 193 ? -13.312 -4.295 29.734 1.00 93.12 193 ASN A CA 1
ATOM 1513 C C . ASN A 1 193 ? -13.759 -2.886 30.163 1.00 93.12 193 ASN A C 1
ATOM 1515 O O . ASN A 1 193 ? -14.419 -2.743 31.190 1.00 93.12 193 ASN A O 1
ATOM 1519 N N . GLN A 1 194 ? -13.431 -1.848 29.385 1.00 91.94 194 GLN A N 1
ATOM 1520 C CA . GLN A 1 194 ? -13.887 -0.473 29.632 1.00 91.94 194 GLN A CA 1
ATOM 1521 C C . GLN A 1 194 ? -15.242 -0.158 28.983 1.00 91.94 194 GLN A C 1
ATOM 1523 O O . GLN A 1 194 ? -15.855 0.860 29.302 1.00 91.94 194 GLN A O 1
ATOM 1528 N N . SER A 1 195 ? -15.729 -1.013 28.081 1.00 90.44 195 SER A N 1
ATOM 1529 C CA . SER A 1 195 ? -16.867 -0.699 27.213 1.00 90.44 195 SER A CA 1
ATOM 1530 C C . SER A 1 195 ? -18.150 -0.371 27.976 1.00 90.44 195 SER A C 1
ATOM 1532 O O . SER A 1 195 ? -18.874 0.539 27.587 1.00 90.44 195 SER A O 1
ATOM 1534 N N . LYS A 1 196 ? -18.420 -1.046 29.098 1.00 87.44 196 LYS A N 1
ATOM 1535 C CA . LYS A 1 196 ? -19.590 -0.761 29.939 1.00 87.44 196 LYS A CA 1
ATOM 1536 C C . LYS A 1 196 ? -19.545 0.663 30.498 1.00 87.44 196 LYS A C 1
ATOM 1538 O O . LYS A 1 196 ? -20.511 1.401 30.354 1.00 87.44 196 LYS A O 1
ATOM 1543 N N . THR A 1 197 ? -18.409 1.057 31.069 1.00 90.12 197 THR A N 1
ATOM 1544 C CA . THR A 1 197 ? -18.186 2.401 31.619 1.00 90.12 197 THR A CA 1
ATOM 1545 C C . THR A 1 197 ? -18.195 3.467 30.525 1.00 90.12 197 THR A C 1
ATOM 1547 O O . THR A 1 197 ? -18.737 4.553 30.713 1.00 90.12 197 THR A O 1
ATOM 1550 N N . LEU A 1 198 ? -17.611 3.165 29.361 1.00 91.06 198 LEU A N 1
ATOM 1551 C CA . LEU A 1 198 ? -17.643 4.058 28.203 1.00 91.06 198 LEU A CA 1
ATOM 1552 C C . LEU A 1 198 ? -19.073 4.252 27.691 1.00 91.06 198 LEU A C 1
ATOM 1554 O O . LEU A 1 198 ? -19.467 5.381 27.425 1.00 91.06 198 LEU A O 1
ATOM 1558 N N . ASN A 1 199 ? -19.881 3.194 27.644 1.00 89.94 199 ASN A N 1
ATOM 1559 C CA . ASN A 1 199 ? -21.284 3.263 27.235 1.00 89.94 199 ASN A CA 1
ATOM 1560 C C . ASN A 1 199 ? -22.164 4.103 28.164 1.00 89.94 199 ASN A C 1
ATOM 1562 O O . ASN A 1 199 ? -23.261 4.476 27.771 1.00 89.94 199 ASN A O 1
ATOM 1566 N N . GLU A 1 200 ? -21.734 4.421 29.381 1.00 89.50 200 GLU A N 1
ATOM 1567 C CA . GLU A 1 200 ? -22.458 5.363 30.243 1.00 89.50 200 GLU A CA 1
ATOM 1568 C C . GLU A 1 200 ? -22.179 6.827 29.861 1.00 89.50 200 GLU A C 1
ATOM 1570 O O . GLU A 1 200 ? -22.940 7.718 30.233 1.00 89.50 200 GLU A O 1
ATOM 1575 N N . GLN A 1 201 ? -21.103 7.079 29.110 1.00 91.62 201 GLN A N 1
ATOM 1576 C CA . GLN A 1 201 ? -20.547 8.415 28.880 1.00 91.62 201 GLN A CA 1
ATOM 1577 C C . GLN A 1 201 ? -20.496 8.819 27.400 1.00 91.62 201 GLN A C 1
ATOM 1579 O O . GLN A 1 201 ? -20.514 10.010 27.094 1.00 91.62 201 GLN A O 1
ATOM 1584 N N . VAL A 1 202 ? -20.428 7.854 26.478 1.00 92.06 202 VAL A N 1
ATOM 1585 C CA . VAL A 1 202 ? -20.358 8.083 25.028 1.00 92.06 202 VAL A CA 1
ATOM 1586 C C . VAL A 1 202 ? -21.327 7.180 24.278 1.00 92.06 202 VAL A C 1
ATOM 1588 O O . VAL A 1 202 ? -21.604 6.056 24.698 1.00 92.06 202 VAL A O 1
ATOM 1591 N N . ASP A 1 203 ? -21.881 7.671 23.172 1.00 91.00 203 ASP A N 1
ATOM 1592 C CA . ASP A 1 203 ? -22.819 6.892 22.353 1.00 91.00 203 ASP A CA 1
ATOM 1593 C C . ASP A 1 203 ? -22.109 5.912 21.421 1.00 91.00 203 ASP A C 1
ATOM 1595 O O . ASP A 1 203 ? -22.643 4.840 21.154 1.00 91.00 203 ASP A O 1
ATOM 1599 N N . VAL A 1 204 ? -20.896 6.251 20.975 1.00 91.75 204 VAL A N 1
ATOM 1600 C CA . VAL A 1 204 ? -20.087 5.434 20.065 1.00 91.75 204 VAL A CA 1
ATOM 1601 C C . VAL A 1 204 ? -18.711 5.207 20.681 1.00 91.75 204 VAL A C 1
ATOM 1603 O O . VAL A 1 204 ? -17.960 6.156 20.903 1.00 91.75 204 VAL A O 1
ATOM 1606 N N . ILE A 1 205 ? -18.383 3.944 20.948 1.00 92.25 205 ILE A N 1
ATOM 1607 C CA . ILE A 1 205 ? -17.070 3.503 21.439 1.00 92.25 205 ILE A CA 1
ATOM 1608 C C . ILE A 1 205 ? -16.161 3.187 20.255 1.00 92.25 205 ILE A C 1
ATOM 1610 O O . ILE A 1 205 ? -15.028 3.659 20.187 1.00 92.25 205 ILE A O 1
ATOM 1614 N N . PHE A 1 206 ? -16.664 2.382 19.320 1.00 90.31 206 PHE A N 1
ATOM 1615 C CA . PHE A 1 206 ? -15.950 1.992 18.113 1.00 90.31 206 PHE A CA 1
ATOM 1616 C C . PHE A 1 206 ? -16.966 1.717 16.996 1.00 90.31 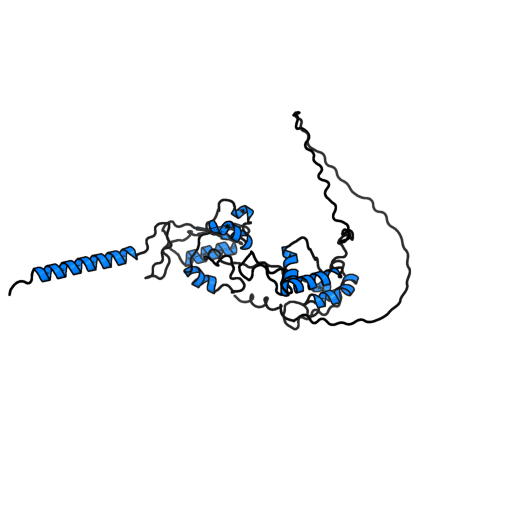206 PHE A C 1
ATOM 1618 O O . PHE A 1 206 ? -17.880 0.924 17.209 1.00 90.31 206 PHE A O 1
ATOM 1625 N N . PRO A 1 207 ? -16.848 2.332 15.809 1.00 85.62 207 PRO A N 1
ATOM 1626 C CA . PRO A 1 207 ? -17.795 2.120 14.717 1.00 85.62 207 PRO A CA 1
ATOM 1627 C C . PRO A 1 207 ? -17.525 0.774 14.021 1.00 85.62 207 PRO A C 1
ATOM 1629 O O . PRO A 1 207 ? -16.993 0.721 12.911 1.00 85.62 207 PRO A O 1
ATOM 1632 N N . LEU A 1 208 ? -17.852 -0.333 14.695 1.00 83.44 208 LEU A N 1
ATOM 1633 C CA . LEU A 1 208 ? -17.693 -1.676 14.145 1.00 83.44 208 LEU A CA 1
ATOM 1634 C C . LEU A 1 208 ? -18.676 -1.883 12.987 1.00 83.44 208 LEU A C 1
ATOM 1636 O O . LEU A 1 208 ? -19.887 -1.760 13.155 1.00 83.44 208 LEU A O 1
ATOM 1640 N N . THR A 1 209 ? -18.156 -2.247 11.817 1.00 82.00 209 THR A N 1
ATOM 1641 C CA . THR A 1 209 ? -18.964 -2.605 10.649 1.00 82.00 209 THR A CA 1
ATOM 1642 C C . THR A 1 209 ? -18.578 -3.983 10.132 1.00 82.00 209 THR A C 1
ATOM 1644 O O . THR A 1 209 ? -17.400 -4.302 9.983 1.00 82.00 209 THR A O 1
ATOM 1647 N N . PHE A 1 210 ? -19.596 -4.796 9.850 1.00 79.38 210 PHE A N 1
ATOM 1648 C CA . PHE A 1 210 ? -19.456 -6.104 9.204 1.00 79.38 210 PHE A CA 1
ATOM 1649 C C . PHE A 1 210 ? -19.704 -6.039 7.694 1.00 79.38 210 PHE A C 1
ATOM 1651 O O . PHE A 1 210 ? -19.460 -7.010 6.983 1.00 79.38 210 PHE A O 1
ATOM 1658 N N . THR A 1 211 ? -20.213 -4.909 7.196 1.00 83.88 211 THR A N 1
ATOM 1659 C CA . THR A 1 211 ? -20.540 -4.740 5.776 1.00 83.88 211 THR A CA 1
ATOM 1660 C C . THR A 1 211 ? -19.355 -4.220 4.974 1.00 83.88 211 THR A C 1
ATOM 1662 O O . THR A 1 211 ? -19.265 -4.508 3.784 1.00 83.88 211 THR A O 1
ATOM 1665 N N . ASP A 1 212 ? -18.449 -3.461 5.602 1.00 84.75 212 ASP A N 1
ATOM 1666 C CA . ASP A 1 212 ? -17.205 -3.047 4.956 1.00 84.75 212 ASP A CA 1
ATOM 1667 C C . ASP A 1 212 ? -16.085 -4.058 5.216 1.00 84.75 212 ASP A C 1
ATOM 1669 O O . ASP A 1 212 ? -15.541 -4.170 6.316 1.00 84.75 212 ASP A O 1
ATOM 1673 N N . GLN A 1 213 ? -15.711 -4.785 4.165 1.00 84.56 213 GLN A N 1
ATOM 1674 C CA . GLN A 1 213 ? -14.679 -5.813 4.236 1.00 84.56 213 GLN A CA 1
ATOM 1675 C C . GLN A 1 213 ? -13.321 -5.248 4.684 1.00 84.56 213 GLN A C 1
ATOM 1677 O O . GLN A 1 213 ? -12.578 -5.949 5.368 1.00 84.56 213 GLN A O 1
ATOM 1682 N N . GLN A 1 214 ? -12.978 -4.010 4.306 1.00 82.38 214 GLN A N 1
ATOM 1683 C CA . GLN A 1 214 ? -11.665 -3.424 4.602 1.00 82.38 214 GLN A CA 1
ATOM 1684 C C . GLN A 1 214 ? -11.522 -3.071 6.084 1.00 82.38 214 GLN A C 1
ATOM 1686 O O . GLN A 1 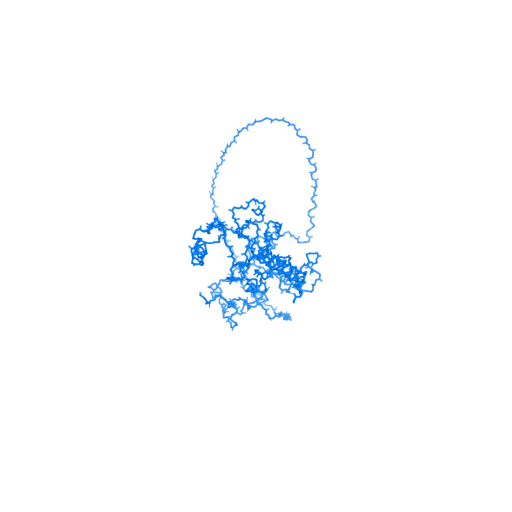214 ? -10.522 -3.432 6.703 1.00 82.38 214 GLN A O 1
ATOM 1691 N N . SER A 1 215 ? -12.529 -2.426 6.673 1.00 83.94 215 SER A N 1
ATOM 1692 C CA . SER A 1 215 ? -12.580 -2.138 8.107 1.00 83.94 215 SER A CA 1
ATOM 1693 C C . SER A 1 215 ? -12.731 -3.398 8.957 1.00 83.94 215 SER A C 1
ATOM 1695 O O . SER A 1 215 ? -12.228 -3.429 10.079 1.00 83.94 215 SER A O 1
ATOM 1697 N N . PHE A 1 216 ? -13.375 -4.445 8.433 1.00 87.75 216 PHE A N 1
ATOM 1698 C CA . PHE A 1 216 ? -13.567 -5.696 9.164 1.00 87.75 216 PHE A CA 1
ATOM 1699 C C . PHE A 1 216 ? -12.340 -6.618 9.151 1.00 87.75 216 PHE A C 1
ATOM 1701 O O . PHE A 1 216 ? -12.072 -7.317 10.129 1.00 87.75 216 PHE A O 1
ATOM 1708 N N . TYR A 1 217 ? -11.567 -6.620 8.059 1.00 88.62 217 TYR A N 1
ATOM 1709 C CA . TYR A 1 217 ? -10.442 -7.539 7.868 1.00 88.62 217 TYR A CA 1
ATOM 1710 C C . TYR A 1 217 ? -9.436 -7.577 9.038 1.00 88.62 217 TYR A C 1
ATOM 1712 O O . TYR A 1 217 ? -9.065 -8.686 9.428 1.00 88.62 217 TYR A O 1
ATOM 1720 N N . PRO A 1 218 ? -9.045 -6.452 9.679 1.00 88.50 218 PRO A N 1
ATOM 1721 C CA . PRO A 1 218 ? -8.179 -6.480 10.858 1.00 88.50 218 PRO A CA 1
ATOM 1722 C C . PRO A 1 218 ? -8.662 -7.413 11.978 1.00 88.50 218 PRO A C 1
ATOM 1724 O O . PRO A 1 218 ? -7.832 -8.089 12.589 1.00 88.50 218 PRO A O 1
ATOM 1727 N N . MET A 1 219 ? -9.978 -7.529 12.195 1.00 89.12 219 MET A N 1
ATOM 1728 C CA . MET A 1 219 ? -10.549 -8.405 13.229 1.00 89.12 219 MET A CA 1
ATOM 1729 C C . MET A 1 219 ? -10.331 -9.882 12.896 1.00 89.12 219 MET A C 1
ATOM 1731 O O . MET A 1 219 ? -9.901 -10.656 13.748 1.00 89.12 219 MET A O 1
ATOM 1735 N N . LEU A 1 220 ? -10.508 -10.263 11.625 1.00 89.88 220 LEU A N 1
ATOM 1736 C CA . LEU A 1 220 ? -10.216 -11.622 11.149 1.00 89.88 220 LEU A CA 1
ATOM 1737 C C . LEU A 1 220 ? -8.734 -11.986 11.299 1.00 89.88 220 LEU A C 1
ATOM 1739 O O . LEU A 1 220 ? -8.394 -13.157 11.460 1.00 89.88 220 LEU A O 1
ATOM 1743 N N . THR A 1 221 ? -7.846 -10.991 11.250 1.00 89.62 221 THR A N 1
ATOM 1744 C CA . THR A 1 221 ? -6.398 -11.199 11.371 1.00 89.62 221 THR A CA 1
ATOM 1745 C C . THR A 1 221 ? -5.869 -11.167 12.806 1.00 89.62 221 THR A C 1
ATOM 1747 O O . THR A 1 221 ? -4.677 -11.394 13.008 1.00 89.62 221 THR A O 1
ATOM 1750 N N . ALA A 1 222 ? -6.718 -10.945 13.817 1.00 87.38 222 ALA A N 1
ATOM 1751 C CA . ALA A 1 222 ? -6.285 -10.849 15.216 1.00 87.38 222 ALA A CA 1
ATOM 1752 C C . ALA A 1 222 ? -5.580 -12.122 15.722 1.00 87.38 222 ALA A C 1
ATOM 1754 O O . ALA A 1 222 ? -4.585 -12.041 16.441 1.00 87.38 222 ALA A O 1
ATOM 1755 N N . GLY A 1 223 ? -6.022 -13.296 15.257 1.00 88.81 223 GLY A N 1
ATOM 1756 C CA . GLY A 1 223 ? -5.361 -14.588 15.484 1.00 88.81 223 GLY A CA 1
ATOM 1757 C C . GLY A 1 223 ? -4.119 -14.835 14.616 1.00 88.81 223 GLY A C 1
ATOM 1758 O O . GLY A 1 223 ? -3.656 -15.966 14.502 1.00 88.81 223 GLY A O 1
ATOM 1759 N N . ARG A 1 224 ? -3.578 -13.800 13.955 1.00 88.00 224 ARG A N 1
ATOM 1760 C CA . ARG A 1 224 ? -2.475 -13.862 12.970 1.00 88.00 224 ARG A CA 1
ATOM 1761 C C . ARG A 1 224 ? -2.809 -14.632 11.694 1.00 88.00 224 ARG A C 1
ATOM 1763 O O . ARG A 1 224 ? -1.910 -15.025 10.945 1.00 88.00 224 ARG A O 1
ATOM 1770 N N . TRP A 1 225 ? -4.091 -14.852 11.430 1.00 90.94 225 TRP A N 1
ATOM 1771 C CA . TRP A 1 225 ? -4.525 -15.354 10.139 1.00 90.94 225 TRP A CA 1
ATOM 1772 C C . TRP A 1 225 ? -4.351 -14.266 9.079 1.00 90.94 225 TRP A C 1
ATOM 1774 O O . TRP A 1 225 ? -4.615 -13.096 9.329 1.00 90.94 225 TRP A O 1
ATOM 1784 N N . THR A 1 226 ? -3.910 -14.648 7.886 1.00 84.88 226 THR A N 1
ATOM 1785 C CA . THR A 1 226 ? -3.836 -13.752 6.733 1.00 84.88 226 THR A CA 1
ATOM 1786 C C . THR A 1 226 ? -4.292 -14.491 5.490 1.00 84.88 226 THR A C 1
ATOM 1788 O O . THR A 1 226 ? -3.992 -15.677 5.290 1.00 84.88 226 THR A O 1
ATOM 1791 N N . LEU A 1 227 ? -5.015 -13.782 4.628 1.00 77.88 227 LEU A N 1
ATOM 1792 C CA . LEU A 1 227 ? -5.426 -14.318 3.346 1.00 77.88 227 LEU A CA 1
ATOM 1793 C C . LEU A 1 227 ? -4.180 -14.575 2.483 1.00 77.88 227 LEU A C 1
ATOM 1795 O O . LEU A 1 227 ? -3.352 -13.695 2.273 1.00 77.88 227 LEU A O 1
ATOM 1799 N N . ASN A 1 228 ? -4.062 -15.798 1.961 1.00 69.81 228 ASN A N 1
ATOM 1800 C CA . ASN A 1 228 ? -3.083 -16.173 0.936 1.00 69.81 228 ASN A CA 1
ATOM 1801 C C . ASN A 1 228 ? -1.579 -16.104 1.313 1.00 69.81 228 ASN A C 1
ATOM 1803 O O . ASN A 1 228 ? -0.738 -16.046 0.418 1.00 69.81 228 ASN A O 1
ATOM 1807 N N . PHE A 1 229 ? -1.171 -16.226 2.586 1.00 68.38 229 PHE A N 1
ATOM 1808 C CA . PHE A 1 229 ? 0.278 -16.260 2.909 1.00 68.38 229 PHE A CA 1
ATOM 1809 C C . PHE A 1 229 ? 1.040 -17.425 2.245 1.00 68.38 229 PHE A C 1
ATOM 1811 O O . PHE A 1 229 ? 2.259 -17.378 2.092 1.00 68.38 229 PHE A O 1
ATOM 1818 N N . THR A 1 230 ? 0.337 -18.495 1.856 1.00 67.62 230 THR A N 1
ATOM 1819 C CA . THR A 1 230 ? 0.933 -19.637 1.143 1.00 67.62 230 THR A CA 1
ATOM 1820 C C . THR A 1 230 ? 1.129 -19.382 -0.349 1.00 67.62 230 THR A C 1
ATOM 1822 O O . THR A 1 230 ? 1.668 -20.254 -1.033 1.00 67.62 230 THR A O 1
ATOM 1825 N N . LYS A 1 231 ? 0.686 -18.222 -0.861 1.00 72.25 231 LYS A N 1
ATOM 1826 C CA . LYS A 1 231 ? 0.669 -17.879 -2.291 1.00 72.25 231 LYS A CA 1
ATOM 1827 C C . LYS A 1 231 ? -0.198 -18.844 -3.120 1.00 72.25 231 LYS A C 1
ATOM 1829 O O . LYS A 1 231 ? 0.003 -18.995 -4.321 1.00 72.25 231 LYS A O 1
ATOM 1834 N N . LYS A 1 232 ? -1.149 -19.531 -2.476 1.00 72.38 232 LYS A N 1
ATOM 1835 C CA . LYS A 1 232 ? -2.105 -20.462 -3.088 1.00 72.38 232 LYS A CA 1
ATOM 1836 C C . LYS A 1 232 ? -3.533 -20.025 -2.774 1.00 72.38 232 LYS A C 1
ATOM 1838 O O . LYS A 1 232 ? -4.092 -20.409 -1.748 1.00 72.38 232 LYS A O 1
ATOM 1843 N N . GLY A 1 233 ? -4.152 -19.307 -3.712 1.00 72.75 233 GLY A N 1
ATOM 1844 C CA . GLY A 1 233 ? -5.534 -18.830 -3.569 1.00 72.75 233 GLY A CA 1
ATOM 1845 C C . GLY A 1 233 ? -6.566 -19.948 -3.364 1.00 72.75 233 GLY A C 1
ATOM 1846 O O . GLY A 1 233 ? -7.585 -19.735 -2.719 1.00 72.75 233 GLY A O 1
ATOM 1847 N N . SER A 1 234 ? -6.279 -21.172 -3.824 1.00 82.44 234 SER A N 1
ATOM 1848 C CA . SER A 1 234 ? -7.153 -22.339 -3.635 1.00 82.44 234 SER A CA 1
ATOM 1849 C C . SER A 1 234 ? -7.190 -22.872 -2.198 1.00 82.44 234 SER A C 1
ATOM 1851 O O . SER A 1 234 ? -7.983 -23.762 -1.901 1.00 82.44 234 SER A O 1
ATOM 1853 N N . ASN A 1 235 ? -6.313 -22.393 -1.311 1.00 85.06 235 ASN A N 1
ATOM 1854 C CA . ASN A 1 235 ? -6.305 -22.768 0.096 1.00 85.06 235 ASN A CA 1
ATOM 1855 C C . ASN A 1 235 ? -6.225 -21.514 0.983 1.00 85.06 235 ASN A C 1
ATOM 1857 O O . ASN A 1 235 ? -5.140 -21.151 1.447 1.00 85.06 235 ASN A O 1
ATOM 1861 N N . PRO A 1 236 ? -7.370 -20.872 1.264 1.00 82.31 236 PRO A N 1
ATOM 1862 C CA . PRO A 1 236 ? -7.427 -19.676 2.101 1.00 82.31 236 PRO A CA 1
ATOM 1863 C C . PRO A 1 236 ? -7.194 -19.966 3.593 1.00 82.31 236 PRO A C 1
ATOM 1865 O O . PRO A 1 236 ? -7.113 -19.038 4.391 1.00 82.31 236 PRO A O 1
ATOM 1868 N N . ARG A 1 237 ? -7.071 -21.245 3.990 1.00 86.81 237 ARG A N 1
ATOM 1869 C CA . ARG A 1 237 ? -6.822 -21.670 5.377 1.00 86.81 237 ARG A CA 1
ATOM 1870 C C . ARG A 1 237 ? -7.870 -21.186 6.387 1.00 86.81 237 ARG A C 1
ATOM 1872 O O . ARG A 1 237 ? -7.555 -20.937 7.542 1.00 86.81 237 ARG A O 1
ATOM 1879 N N . PHE A 1 238 ? -9.138 -21.151 5.983 1.00 90.56 238 PHE A N 1
ATOM 1880 C CA . PHE A 1 238 ? -10.259 -20.907 6.902 1.00 90.56 238 PHE A CA 1
ATOM 1881 C C . PHE A 1 238 ? -10.443 -22.015 7.955 1.00 90.56 238 PHE A C 1
ATOM 1883 O O . PHE A 1 238 ? -11.177 -21.854 8.919 1.00 90.56 238 PHE A O 1
ATOM 1890 N N . ASN A 1 239 ? -9.787 -23.165 7.795 1.00 90.50 239 ASN A N 1
ATOM 1891 C CA . ASN A 1 239 ? -9.884 -24.301 8.710 1.00 90.50 239 ASN A CA 1
ATOM 1892 C C . ASN A 1 239 ? -8.775 -24.338 9.777 1.00 90.50 239 ASN A C 1
ATOM 1894 O O . ASN A 1 239 ? -8.522 -25.401 10.347 1.00 90.50 239 ASN A O 1
ATOM 1898 N N . THR A 1 240 ? -8.073 -23.231 10.027 1.00 92.12 240 THR A N 1
ATOM 1899 C CA . THR A 1 240 ? -6.943 -23.209 10.965 1.00 92.12 240 THR A CA 1
ATOM 1900 C C . THR A 1 240 ? -7.306 -22.617 12.315 1.00 92.12 240 THR A C 1
ATOM 1902 O O . THR A 1 240 ? -8.332 -21.956 12.475 1.00 92.12 240 THR A O 1
ATOM 1905 N N . ARG A 1 241 ? -6.441 -22.863 13.304 1.00 95.12 241 ARG A N 1
ATOM 1906 C CA . ARG A 1 241 ? -6.575 -22.268 14.633 1.00 95.12 241 ARG A CA 1
ATOM 1907 C C . ARG A 1 241 ? -6.499 -20.744 14.562 1.00 95.12 241 ARG A C 1
ATOM 1909 O O . ARG A 1 241 ? -7.317 -20.088 15.176 1.00 95.12 241 ARG A O 1
ATOM 1916 N N . GLU A 1 242 ? -5.587 -20.201 13.761 1.00 93.44 242 GLU A N 1
ATOM 1917 C CA . GLU A 1 242 ? -5.400 -18.751 13.621 1.00 93.44 242 GLU A CA 1
ATOM 1918 C C . GLU A 1 242 ? -6.670 -18.054 13.108 1.00 93.44 242 GLU A C 1
ATOM 1920 O O . GLU A 1 242 ? -7.034 -16.988 13.592 1.00 93.44 242 GLU A O 1
ATOM 1925 N N . PHE A 1 243 ? -7.372 -18.665 12.141 1.00 93.69 243 PHE A N 1
ATOM 1926 C CA . PHE A 1 243 ? -8.642 -18.121 11.652 1.00 93.69 243 PHE A CA 1
ATOM 1927 C C . PHE A 1 243 ? -9.726 -18.193 12.730 1.00 93.69 243 PHE A C 1
ATOM 1929 O O . PHE A 1 243 ? -10.465 -17.235 12.932 1.00 93.69 243 PHE A O 1
ATOM 1936 N N . ARG A 1 244 ? -9.788 -19.317 13.455 1.00 95.19 244 ARG A N 1
ATOM 1937 C CA . ARG A 1 244 ? -10.718 -19.503 14.574 1.00 95.19 244 ARG A CA 1
ATOM 1938 C C . ARG A 1 244 ? -10.495 -18.475 15.682 1.00 95.19 244 ARG A C 1
ATOM 1940 O O . ARG A 1 244 ? -11.470 -17.908 16.139 1.00 95.19 244 ARG A O 1
ATOM 1947 N N . GLU A 1 245 ? -9.251 -18.202 16.065 1.00 94.81 245 GLU A N 1
ATOM 1948 C CA . GLU A 1 245 ? -8.913 -17.189 17.078 1.00 94.81 245 GLU A CA 1
ATOM 1949 C C . GLU A 1 245 ? -9.390 -15.783 16.658 1.00 94.81 245 GLU A C 1
ATOM 1951 O O . GLU A 1 245 ? -9.859 -15.011 17.489 1.00 94.81 245 GLU A O 1
ATOM 1956 N N . GLY A 1 246 ? -9.339 -15.454 15.359 1.00 93.69 246 GLY A N 1
ATOM 1957 C CA . GLY A 1 246 ? -9.950 -14.226 14.834 1.00 93.69 246 GLY A CA 1
ATOM 1958 C C . GLY A 1 246 ? -11.476 -14.210 14.991 1.00 93.69 246 GLY A C 1
ATOM 1959 O O . GLY A 1 246 ? -12.042 -13.207 15.418 1.00 93.69 246 GLY A O 1
ATOM 1960 N N . LEU A 1 247 ? -12.143 -15.332 14.701 1.00 93.81 247 LEU A N 1
ATOM 1961 C CA . LEU A 1 247 ? -13.590 -15.473 14.910 1.00 93.81 247 LEU A CA 1
ATOM 1962 C C . LEU A 1 247 ? -13.982 -15.415 16.392 1.00 93.81 247 LEU A C 1
ATOM 1964 O O . LEU A 1 247 ? -15.010 -14.834 16.705 1.00 93.81 247 LEU A O 1
ATOM 1968 N N . GLU A 1 248 ? -13.170 -15.968 17.293 1.00 94.19 248 GLU A N 1
ATOM 1969 C CA . GLU A 1 248 ? -13.389 -15.899 18.745 1.00 94.19 248 GLU A CA 1
ATOM 1970 C C . GLU A 1 248 ? -13.325 -14.453 19.257 1.00 94.19 248 GLU A C 1
ATOM 1972 O O . GLU A 1 248 ? -14.134 -14.065 20.096 1.00 94.19 248 GLU A O 1
ATOM 1977 N N . LEU A 1 249 ? -12.419 -13.622 18.719 1.00 92.62 249 LEU A N 1
ATOM 1978 C CA . LEU A 1 249 ? -12.432 -12.187 19.014 1.00 92.62 249 LEU A CA 1
ATOM 1979 C C . LEU A 1 249 ? -13.729 -11.533 18.523 1.00 92.62 249 LEU A C 1
ATOM 1981 O O . LEU A 1 249 ? -14.336 -10.765 19.260 1.00 92.62 249 LEU A O 1
ATOM 1985 N N . ILE A 1 250 ? -14.142 -11.821 17.288 1.00 92.62 250 ILE A N 1
ATOM 1986 C CA . ILE A 1 250 ? -15.365 -11.255 16.705 1.00 92.62 250 ILE A CA 1
ATOM 1987 C C . ILE A 1 250 ? -16.599 -11.640 17.534 1.00 92.62 250 ILE A C 1
ATOM 1989 O O . ILE A 1 250 ? -17.445 -10.786 17.787 1.00 92.62 250 ILE A O 1
ATOM 1993 N N . ASP A 1 251 ? -16.677 -12.895 17.973 1.00 92.25 251 ASP A N 1
ATOM 1994 C CA . ASP A 1 251 ? -17.737 -13.406 18.844 1.00 92.25 251 ASP A CA 1
ATOM 1995 C C . ASP A 1 251 ? -17.757 -12.654 20.183 1.00 92.25 251 ASP A C 1
ATOM 1997 O O . ASP A 1 251 ? -18.780 -12.086 20.555 1.00 92.25 251 ASP A O 1
ATOM 2001 N N . ALA A 1 252 ? -16.597 -12.503 20.833 1.00 91.19 252 ALA A N 1
ATOM 2002 C CA . ALA A 1 252 ? -16.469 -11.733 22.072 1.00 91.19 252 ALA A CA 1
ATOM 2003 C C . ALA A 1 252 ? -16.839 -10.247 21.904 1.00 91.19 252 ALA A C 1
ATOM 2005 O O . ALA A 1 252 ? -17.377 -9.625 22.820 1.00 91.19 252 ALA A O 1
ATOM 2006 N N . MET A 1 253 ? -16.573 -9.662 20.733 1.00 90.38 253 MET A N 1
ATOM 2007 C CA . MET A 1 253 ? -17.008 -8.303 20.414 1.00 90.38 253 MET A CA 1
ATOM 2008 C C . MET A 1 253 ? -18.528 -8.213 20.212 1.00 90.38 253 MET A C 1
ATOM 2010 O O . MET A 1 253 ? -19.083 -7.135 20.409 1.00 90.38 253 MET A O 1
ATOM 2014 N N . GLY A 1 254 ? -19.207 -9.299 19.834 1.00 87.81 254 GLY A N 1
ATOM 2015 C CA . GLY A 1 254 ? -20.655 -9.330 19.602 1.00 87.81 254 GLY A CA 1
ATOM 2016 C C . GLY A 1 254 ? -21.495 -9.040 20.850 1.00 87.81 254 GLY A C 1
ATOM 2017 O O . GLY A 1 254 ? -22.581 -8.475 20.735 1.00 87.81 254 GLY A O 1
ATOM 2018 N N . ASP A 1 255 ? -20.967 -9.338 22.037 1.00 85.31 255 ASP A N 1
ATOM 2019 C CA . ASP A 1 255 ? -21.644 -9.099 23.319 1.00 85.31 255 ASP A CA 1
ATOM 2020 C C . ASP A 1 255 ? -21.563 -7.637 23.795 1.00 85.31 255 ASP A C 1
ATOM 2022 O O . ASP A 1 255 ? -22.188 -7.253 24.790 1.00 85.31 255 ASP A O 1
ATOM 2026 N N . ILE A 1 256 ? -20.792 -6.796 23.100 1.00 89.25 256 ILE A N 1
ATOM 2027 C CA . ILE A 1 256 ? -20.549 -5.406 23.477 1.00 89.25 256 ILE A CA 1
ATOM 2028 C C . ILE A 1 256 ? -21.380 -4.460 22.607 1.00 89.25 256 ILE A C 1
ATOM 2030 O O . ILE A 1 256 ? -21.354 -4.504 21.379 1.00 89.25 256 ILE A O 1
ATOM 2034 N N . VAL A 1 257 ? -22.075 -3.521 23.253 1.00 89.50 257 VAL A N 1
ATOM 2035 C CA . VAL A 1 257 ? -22.735 -2.414 22.551 1.00 89.50 257 VAL A CA 1
ATOM 2036 C C . VAL A 1 257 ? -21.670 -1.395 22.143 1.00 89.50 257 VAL A C 1
ATOM 2038 O O . VAL A 1 257 ? -21.233 -0.593 22.962 1.00 89.50 257 VAL A O 1
ATOM 2041 N N . TRP A 1 258 ? -21.208 -1.452 20.895 1.00 90.75 258 TRP A N 1
ATOM 2042 C CA . TRP A 1 258 ? -20.154 -0.561 20.388 1.00 90.75 258 TRP A CA 1
ATOM 2043 C C . TRP A 1 258 ? -20.657 0.811 19.933 1.00 90.75 258 TRP A C 1
ATOM 2045 O O . TRP A 1 258 ? -19.906 1.787 19.965 1.00 90.75 258 TRP A O 1
ATOM 2055 N N . ASP A 1 259 ? -21.917 0.872 19.509 1.00 89.94 259 ASP A N 1
ATOM 2056 C CA . ASP A 1 259 ? -22.582 2.064 19.000 1.00 89.94 259 ASP A CA 1
ATOM 2057 C C . ASP A 1 259 ? -24.071 2.010 19.378 1.00 89.94 259 ASP A C 1
ATOM 2059 O O . ASP A 1 259 ? -24.821 1.150 18.913 1.00 89.94 259 ASP A O 1
ATOM 2063 N N . ARG A 1 260 ? -24.501 2.923 20.255 1.00 86.12 260 ARG A N 1
ATOM 2064 C CA . ARG A 1 260 ? -25.888 3.042 20.737 1.00 86.12 260 ARG A CA 1
ATOM 2065 C C . ARG A 1 260 ? -26.804 3.773 19.756 1.00 86.12 260 ARG A C 1
ATOM 2067 O O . ARG A 1 260 ? -28.013 3.818 19.978 1.00 86.12 260 ARG A O 1
ATOM 2074 N N . THR A 1 261 ? -26.243 4.354 18.699 1.00 83.69 261 THR A N 1
ATOM 2075 C CA . THR A 1 261 ? -26.977 5.092 17.665 1.00 83.69 261 THR A CA 1
ATOM 2076 C C . THR A 1 261 ? -27.473 4.184 16.542 1.00 83.69 261 THR A C 1
ATOM 2078 O O . THR A 1 261 ? -28.414 4.548 15.833 1.00 83.69 261 THR A O 1
ATOM 2081 N N . VAL A 1 262 ? -26.902 2.982 16.402 1.00 73.56 262 VAL A N 1
ATOM 2082 C CA . VAL A 1 262 ? -27.389 1.976 15.452 1.00 73.56 262 VAL A CA 1
ATOM 2083 C C . VAL A 1 262 ? -28.760 1.476 15.915 1.00 73.56 262 VAL A C 1
ATOM 2085 O O . VAL A 1 262 ? -28.938 1.068 17.064 1.00 73.56 262 VAL A O 1
ATOM 2088 N N . ALA A 1 263 ? -29.753 1.540 15.023 1.00 57.78 263 ALA A N 1
ATOM 2089 C CA . ALA A 1 263 ? -31.119 1.118 15.315 1.00 57.78 263 ALA A CA 1
ATOM 2090 C C . ALA A 1 263 ? -31.150 -0.332 15.832 1.00 57.78 263 ALA A C 1
ATOM 2092 O O . ALA A 1 263 ? -30.501 -1.212 15.272 1.00 57.78 263 ALA A O 1
ATOM 2093 N N . LYS A 1 264 ? -31.944 -0.587 16.882 1.00 56.91 264 LYS A N 1
ATOM 2094 C CA . LYS A 1 264 ? -32.081 -1.905 17.536 1.00 56.91 264 LYS A CA 1
ATOM 2095 C C . LYS A 1 264 ? -32.702 -2.994 16.651 1.00 56.91 264 LYS A C 1
ATOM 2097 O O . LYS A 1 264 ? -32.782 -4.141 17.079 1.00 56.91 264 LYS A O 1
ATOM 2102 N N . ASP A 1 265 ? -33.126 -2.653 15.441 1.00 48.50 265 ASP A N 1
ATOM 2103 C CA . ASP A 1 265 ? -33.809 -3.556 14.520 1.00 48.50 265 ASP A CA 1
ATOM 2104 C C . ASP A 1 265 ? -32.800 -4.352 13.684 1.00 48.50 265 ASP A C 1
ATOM 2106 O O . ASP A 1 265 ? -32.796 -4.306 12.454 1.00 48.50 265 ASP A O 1
ATOM 2110 N N . PHE A 1 266 ? -31.926 -5.103 14.353 1.00 52.75 266 PHE A N 1
ATOM 2111 C CA . PHE A 1 266 ? -31.314 -6.250 13.698 1.00 52.75 266 PHE A CA 1
ATOM 2112 C C . PHE A 1 266 ? -32.355 -7.375 13.677 1.00 52.75 266 PHE A C 1
ATOM 2114 O O . PHE A 1 266 ? -32.945 -7.669 14.721 1.00 52.75 266 PHE A O 1
ATOM 2121 N N . PRO A 1 267 ? -32.624 -8.000 12.517 1.00 54.16 267 PRO A N 1
ATOM 2122 C CA . PRO A 1 267 ? -33.455 -9.194 12.471 1.00 54.16 267 PRO A CA 1
ATOM 2123 C C . PRO A 1 267 ? -32.893 -10.227 13.449 1.00 54.16 267 PRO A C 1
ATOM 2125 O O . PRO A 1 267 ? -31.676 -10.406 13.501 1.00 54.16 267 PRO A O 1
ATOM 2128 N N . ASP A 1 268 ? -33.767 -10.890 14.212 1.00 54.66 268 ASP A N 1
ATOM 2129 C CA . ASP A 1 268 ? -33.370 -12.005 15.076 1.00 54.66 268 ASP A CA 1
ATOM 2130 C C . ASP A 1 268 ? -32.472 -12.958 14.260 1.00 54.66 268 ASP A C 1
ATOM 2132 O O . ASP A 1 268 ? -32.899 -13.419 13.199 1.00 54.66 268 ASP A O 1
ATOM 2136 N N . PRO A 1 269 ? -31.227 -13.237 14.687 1.00 53.97 269 PRO A N 1
ATOM 2137 C CA . PRO A 1 269 ? -30.311 -14.103 13.945 1.00 53.97 269 PRO A CA 1
ATOM 2138 C C . PRO A 1 269 ? -30.825 -15.548 13.821 1.00 53.97 269 PRO A C 1
ATOM 2140 O O . PRO A 1 269 ? -30.323 -16.309 12.996 1.00 53.97 269 PRO A O 1
ATOM 2143 N N . ASN A 1 270 ? -31.844 -15.919 14.604 1.00 59.12 270 ASN A N 1
ATOM 2144 C CA . ASN A 1 270 ? -32.572 -17.183 14.499 1.00 59.12 270 ASN A CA 1
ATOM 2145 C C . ASN A 1 270 ? -33.887 -17.060 13.719 1.00 59.12 270 ASN A C 1
ATOM 2147 O O . ASN A 1 270 ? -34.604 -18.055 13.565 1.00 59.12 270 ASN A O 1
ATOM 2151 N N . ALA A 1 271 ? -34.228 -15.868 13.222 1.00 57.50 271 ALA A N 1
ATOM 2152 C CA . ALA A 1 271 ? -35.353 -15.708 12.324 1.00 57.50 271 ALA A CA 1
ATOM 2153 C C . ALA A 1 271 ? -35.091 -16.548 11.066 1.00 57.50 271 ALA A C 1
ATOM 2155 O O . ALA A 1 271 ? -34.006 -16.476 10.479 1.00 57.50 271 ALA A O 1
ATOM 2156 N N . PRO A 1 272 ? -36.065 -17.358 10.624 1.00 49.31 272 PRO A N 1
ATOM 2157 C CA . PRO A 1 272 ? -35.925 -18.098 9.384 1.00 49.31 272 PRO A CA 1
ATOM 2158 C C . PRO A 1 272 ? -35.639 -17.122 8.239 1.00 49.31 272 PRO A C 1
ATOM 2160 O O . PRO A 1 272 ? -36.382 -16.159 8.039 1.00 49.31 272 PRO A O 1
ATOM 2163 N N . ILE A 1 273 ? -34.557 -17.382 7.496 1.00 48.72 273 ILE A N 1
ATOM 2164 C CA . ILE A 1 273 ? -34.177 -16.606 6.311 1.00 48.72 273 ILE A CA 1
ATOM 2165 C C . ILE A 1 273 ? -35.413 -16.520 5.401 1.00 48.72 273 ILE A C 1
ATOM 2167 O O . ILE A 1 273 ? -35.953 -17.575 5.039 1.00 48.72 273 ILE A O 1
ATOM 2171 N N . PRO A 1 274 ? -35.887 -15.312 5.037 1.00 43.25 274 PRO A N 1
ATOM 2172 C CA . PRO A 1 274 ? -37.043 -15.167 4.170 1.00 43.25 274 PRO A CA 1
ATOM 2173 C C . PRO A 1 274 ? -36.791 -15.943 2.883 1.00 43.25 274 PRO A C 1
ATOM 2175 O O . PRO A 1 274 ? -35.845 -15.673 2.146 1.00 43.25 274 PRO A O 1
ATOM 2178 N N . THR A 1 275 ? -37.612 -16.959 2.634 1.00 39.78 275 THR A N 1
ATOM 2179 C CA . THR A 1 275 ? -37.549 -17.696 1.378 1.00 39.78 275 THR A CA 1
ATOM 2180 C C . THR A 1 275 ? -38.052 -16.745 0.303 1.00 39.78 275 THR A C 1
ATOM 2182 O O . THR A 1 275 ? -39.237 -16.417 0.293 1.00 39.78 275 THR A O 1
ATOM 2185 N N . GLU A 1 276 ? -37.164 -16.254 -0.561 1.00 39.31 276 GLU A N 1
ATOM 2186 C CA . GLU A 1 276 ? -37.566 -15.471 -1.726 1.00 39.31 276 GLU A CA 1
ATOM 2187 C C . GLU A 1 276 ? -38.567 -16.292 -2.547 1.00 39.31 276 GLU A C 1
ATOM 2189 O O . GLU A 1 276 ? -38.219 -17.252 -3.240 1.00 39.31 276 GLU A O 1
ATOM 2194 N N . THR A 1 277 ? -39.844 -15.928 -2.467 1.00 34.66 277 THR A N 1
ATOM 2195 C CA . THR A 1 277 ? -40.830 -16.341 -3.457 1.00 34.66 277 THR A CA 1
ATOM 2196 C C . THR A 1 277 ? -40.387 -15.753 -4.787 1.00 34.66 277 THR A C 1
ATOM 2198 O O . THR A 1 277 ? -40.520 -14.551 -5.011 1.00 34.66 277 THR A O 1
ATOM 2201 N N . LYS A 1 278 ? -39.854 -16.602 -5.672 1.00 35.81 278 LYS A N 1
ATOM 2202 C CA . LYS A 1 278 ? -39.687 -16.278 -7.089 1.00 35.81 278 LYS A CA 1
ATOM 2203 C C . LYS A 1 278 ? -41.030 -15.809 -7.633 1.00 35.81 278 LYS A C 1
ATOM 2205 O O . LYS A 1 278 ? -41.949 -16.603 -7.822 1.00 35.81 278 LYS A O 1
ATOM 2210 N N . GLN A 1 279 ? -41.141 -14.510 -7.859 1.00 33.03 279 GLN A N 1
ATOM 2211 C CA . GLN A 1 279 ? -42.241 -13.935 -8.603 1.00 33.03 279 GLN A CA 1
ATOM 2212 C C . GLN A 1 279 ? -41.867 -14.032 -10.085 1.00 33.03 279 GLN A C 1
ATOM 2214 O O . GLN A 1 279 ? -41.219 -13.149 -10.643 1.00 33.03 279 GLN A O 1
ATOM 2219 N N . ASP A 1 280 ? -42.219 -15.161 -10.701 1.00 36.47 280 ASP A N 1
ATOM 2220 C CA . ASP A 1 280 ? -42.128 -15.362 -12.147 1.00 36.47 280 ASP A CA 1
ATOM 2221 C C . ASP A 1 280 ? -43.100 -14.401 -12.850 1.00 36.47 280 ASP A C 1
ATOM 2223 O O . ASP A 1 280 ? -44.271 -14.713 -13.057 1.00 36.47 280 ASP A O 1
ATOM 2227 N N . ASN A 1 281 ? -42.617 -13.221 -13.237 1.00 33.00 281 ASN A N 1
ATOM 2228 C CA . ASN A 1 281 ? -43.341 -12.307 -14.118 1.00 33.00 281 ASN A CA 1
ATOM 2229 C C . ASN A 1 281 ? -42.762 -12.379 -15.536 1.00 33.00 281 ASN A C 1
ATOM 2231 O O . ASN A 1 281 ? -42.104 -11.457 -16.012 1.00 33.00 281 ASN A O 1
ATOM 2235 N N . HIS A 1 282 ? -43.053 -13.470 -16.245 1.00 34.16 282 HIS A N 1
ATOM 2236 C CA . HIS A 1 282 ? -43.101 -13.440 -17.706 1.00 34.16 282 HIS A CA 1
ATOM 2237 C C . HIS A 1 282 ? -44.527 -13.085 -18.136 1.00 34.16 282 HIS A C 1
ATOM 2239 O O . HIS A 1 282 ? -45.390 -13.954 -18.235 1.00 34.16 282 HIS A O 1
ATOM 2245 N N . ALA A 1 283 ? -44.778 -11.807 -18.420 1.00 30.56 283 ALA A N 1
ATOM 2246 C CA . ALA A 1 283 ? -45.979 -11.391 -19.135 1.00 30.56 283 ALA A CA 1
ATOM 2247 C C . ALA A 1 283 ? -45.694 -10.186 -20.044 1.00 30.56 283 ALA A C 1
ATOM 2249 O O . ALA A 1 283 ? -45.588 -9.054 -19.591 1.00 30.56 283 ALA A O 1
ATOM 2250 N N . ASN A 1 284 ? -45.590 -10.499 -21.339 1.00 30.88 284 ASN A N 1
ATOM 2251 C CA . ASN A 1 284 ? -45.907 -9.686 -22.516 1.00 30.88 284 ASN A CA 1
ATOM 2252 C C . ASN A 1 284 ? -45.493 -8.206 -22.540 1.00 30.88 284 ASN A C 1
ATOM 2254 O O . ASN A 1 284 ? -46.230 -7.321 -22.113 1.00 30.88 284 ASN A O 1
ATOM 2258 N N . ALA A 1 285 ? -44.408 -7.950 -23.273 1.00 28.36 285 ALA A N 1
ATOM 2259 C CA . ALA A 1 285 ? -44.243 -6.711 -24.016 1.00 28.36 285 ALA A CA 1
ATOM 2260 C C . ALA A 1 285 ? -45.315 -6.621 -25.120 1.00 28.36 285 ALA A C 1
ATOM 2262 O O . ALA A 1 285 ? -45.388 -7.474 -26.008 1.00 28.36 285 ALA A O 1
ATOM 2263 N N . LYS A 1 286 ? -46.143 -5.578 -25.059 1.00 30.30 286 LYS A N 1
ATOM 2264 C CA . LYS A 1 286 ? -46.814 -4.998 -26.223 1.00 30.30 286 LYS A CA 1
ATOM 2265 C C . LYS A 1 286 ? -46.610 -3.492 -26.188 1.00 30.30 286 LYS A C 1
ATOM 2267 O O . LYS A 1 286 ? -46.809 -2.862 -25.153 1.00 30.30 286 LYS A O 1
ATOM 2272 N N . ASP A 1 287 ? -46.192 -2.992 -27.339 1.00 29.70 287 ASP A N 1
ATOM 2273 C CA . ASP A 1 287 ? -45.848 -1.611 -27.646 1.00 29.70 287 ASP A CA 1
ATOM 2274 C C . ASP A 1 287 ? -46.987 -0.619 -27.375 1.00 29.70 287 ASP A C 1
ATOM 2276 O O . ASP A 1 287 ? -48.166 -0.938 -27.553 1.00 29.70 287 ASP A O 1
ATOM 2280 N N . GLY A 1 288 ? -46.610 0.606 -26.998 1.00 26.59 288 GLY A N 1
ATOM 2281 C CA . GLY A 1 288 ? -47.522 1.729 -26.785 1.00 26.59 288 GLY A CA 1
ATOM 2282 C C . GLY A 1 288 ? -46.801 3.007 -26.347 1.00 26.59 288 GLY A C 1
ATOM 2283 O O . GLY A 1 288 ? -46.799 3.337 -25.171 1.00 26.59 288 GLY A O 1
ATOM 2284 N N . GLU A 1 289 ? -46.126 3.635 -27.310 1.00 26.88 289 GLU A N 1
ATOM 2285 C CA . GLU A 1 289 ? -45.992 5.081 -27.580 1.00 26.88 289 GLU A CA 1
ATOM 2286 C C . GLU A 1 289 ? -46.152 6.138 -26.451 1.00 26.88 289 GLU A C 1
ATOM 2288 O O . GLU A 1 289 ? -47.185 6.230 -25.800 1.00 26.88 289 GLU A O 1
ATOM 2293 N N . ALA A 1 290 ? -45.106 6.977 -26.341 1.00 25.69 290 ALA A N 1
ATOM 2294 C CA . ALA A 1 290 ? -45.026 8.410 -25.990 1.00 25.69 290 ALA A CA 1
ATOM 2295 C C . ALA A 1 290 ? -46.006 9.031 -24.963 1.00 25.69 290 ALA A C 1
ATOM 2297 O O . ALA A 1 290 ? -47.205 9.087 -25.192 1.00 25.69 290 ALA A O 1
ATOM 2298 N N . ASP A 1 291 ? -45.485 9.694 -23.920 1.00 26.55 291 ASP A N 1
ATOM 2299 C CA . ASP A 1 291 ? -45.195 11.139 -23.994 1.00 26.55 291 ASP A CA 1
ATOM 2300 C C . ASP A 1 291 ? -44.477 11.668 -22.735 1.00 26.55 291 ASP A C 1
ATOM 2302 O O . ASP A 1 291 ? -44.511 11.082 -21.652 1.00 26.55 291 ASP A O 1
ATOM 2306 N N . ALA A 1 292 ? -43.787 12.790 -22.908 1.00 26.73 292 ALA A N 1
ATOM 2307 C CA . ALA A 1 292 ? -42.955 13.456 -21.917 1.00 26.73 292 ALA A CA 1
ATOM 2308 C C . ALA A 1 292 ? -43.753 14.288 -20.895 1.00 26.73 292 ALA A C 1
ATOM 2310 O O . ALA A 1 292 ? -44.594 15.083 -21.295 1.00 26.73 292 ALA A O 1
ATOM 2311 N N . GLN A 1 293 ? -43.365 14.267 -19.608 1.00 26.75 293 GLN A N 1
ATOM 2312 C CA . GLN A 1 293 ? -43.241 15.505 -18.815 1.00 26.75 293 GLN A CA 1
ATOM 2313 C C . GLN A 1 293 ? -42.488 15.332 -17.482 1.00 26.75 293 GLN A C 1
ATOM 2315 O O . GLN A 1 293 ? -42.732 14.430 -16.688 1.00 26.75 293 GLN A O 1
ATOM 2320 N N . LYS A 1 294 ? -41.552 16.262 -17.269 1.00 25.11 294 LYS A N 1
ATOM 2321 C CA . LYS A 1 294 ? -40.752 16.546 -16.063 1.00 25.11 294 LYS A CA 1
ATOM 2322 C C . LYS A 1 294 ? -41.558 17.516 -15.136 1.00 25.11 294 LYS A C 1
ATOM 2324 O O . LYS A 1 294 ? -42.665 17.897 -15.498 1.00 25.11 294 LYS A O 1
ATOM 2329 N N . PRO A 1 295 ? -40.980 18.075 -14.054 1.00 33.78 295 PRO A N 1
ATOM 2330 C CA . PRO A 1 295 ? -41.092 17.715 -12.632 1.00 33.78 295 PRO A CA 1
ATOM 2331 C C . PRO A 1 295 ? -41.819 18.790 -11.773 1.00 33.78 295 PRO A C 1
ATOM 2333 O O . PRO A 1 295 ? -42.069 19.892 -12.248 1.00 33.78 295 PRO A O 1
ATOM 2336 N N . SER A 1 296 ? -42.023 18.547 -10.471 1.00 25.52 296 SER A N 1
ATOM 2337 C CA . SER A 1 296 ? -41.982 19.604 -9.427 1.00 25.52 296 SER A CA 1
ATOM 2338 C C . SER A 1 296 ? -41.898 18.943 -8.037 1.00 25.52 296 SER A C 1
ATOM 2340 O O . SER A 1 296 ? -42.740 18.111 -7.729 1.00 25.52 296 SER A O 1
ATOM 2342 N N . THR A 1 297 ? -40.808 19.036 -7.262 1.00 24.14 297 THR A N 1
ATOM 2343 C CA . THR A 1 297 ? -40.451 20.073 -6.254 1.00 24.14 297 THR A CA 1
ATOM 2344 C C . THR A 1 297 ? -41.601 20.614 -5.399 1.00 24.14 297 THR A C 1
ATOM 2346 O O . THR A 1 297 ? -42.528 21.203 -5.955 1.00 24.14 297 THR A O 1
ATOM 2349 N N . THR A 1 298 ? -41.502 20.457 -4.064 1.00 24.48 298 THR A N 1
ATOM 2350 C CA . THR A 1 298 ? -41.416 21.493 -2.984 1.00 24.48 298 THR A CA 1
ATOM 2351 C C . THR A 1 298 ? -41.616 20.776 -1.624 1.00 24.48 298 THR A C 1
ATOM 2353 O O . THR A 1 298 ? -42.587 20.043 -1.481 1.00 24.48 298 THR A O 1
ATOM 2356 N N . THR A 1 299 ? -40.606 20.636 -0.757 1.00 22.92 299 THR A N 1
ATOM 2357 C CA . THR A 1 299 ? -40.213 21.500 0.390 1.00 22.92 299 THR A CA 1
ATOM 2358 C C . THR A 1 299 ? -41.292 21.702 1.470 1.00 22.92 299 THR A C 1
ATOM 2360 O O . THR A 1 299 ? -42.340 22.267 1.192 1.00 22.92 299 THR A O 1
ATOM 2363 N N . ASP A 1 300 ? -40.999 21.242 2.695 1.00 25.41 300 ASP A N 1
ATOM 2364 C CA . ASP A 1 300 ? -40.912 22.027 3.948 1.00 25.41 300 ASP A CA 1
ATOM 2365 C C . ASP A 1 300 ? -41.382 21.305 5.234 1.00 25.41 300 ASP A C 1
ATOM 2367 O O . ASP A 1 300 ? -42.422 20.658 5.311 1.00 25.41 300 ASP A O 1
ATOM 2371 N N . LYS A 1 301 ? -40.507 21.448 6.237 1.00 23.27 301 LYS A N 1
ATOM 2372 C CA . LYS A 1 301 ? -40.532 21.100 7.677 1.00 23.27 301 LYS A CA 1
ATOM 2373 C C . LYS A 1 301 ? -41.472 22.083 8.439 1.00 23.27 301 LYS A C 1
ATOM 2375 O O . LYS A 1 301 ? -42.048 22.948 7.785 1.00 23.27 301 LYS A O 1
ATOM 2380 N N . PRO A 1 302 ? -41.433 22.228 9.785 1.00 34.91 302 PRO A N 1
ATOM 2381 C CA . PRO A 1 302 ? -41.439 21.318 10.949 1.00 34.91 302 PRO A CA 1
ATOM 2382 C C . PRO A 1 302 ? -42.692 21.547 11.842 1.00 34.91 302 PRO A C 1
ATOM 2384 O O . PRO A 1 302 ? -43.410 22.528 11.674 1.00 34.91 302 PRO A O 1
ATOM 2387 N N . SER A 1 303 ? -42.885 20.744 12.895 1.00 25.52 303 SER A N 1
ATOM 2388 C CA . SER A 1 303 ? -43.471 21.268 14.142 1.00 25.52 303 SER A CA 1
ATOM 2389 C C . SER A 1 303 ? -42.964 20.497 15.355 1.00 25.52 303 SER A C 1
ATOM 2391 O O . SER A 1 303 ? -43.065 19.273 15.409 1.00 25.52 303 SER A O 1
ATOM 2393 N N . ASP A 1 304 ? -42.440 21.258 16.309 1.00 23.55 304 ASP A N 1
ATOM 2394 C CA . ASP A 1 304 ? -42.117 20.873 17.679 1.00 23.55 304 ASP A CA 1
ATOM 2395 C C . ASP A 1 304 ? -43.390 20.587 18.496 1.00 23.55 304 ASP A C 1
ATOM 2397 O O . ASP A 1 304 ? -44.437 21.180 18.222 1.00 23.55 304 ASP A O 1
ATOM 2401 N N . SER A 1 305 ? -43.276 19.769 19.550 1.00 26.81 305 SER A N 1
ATOM 2402 C CA . SER A 1 305 ? -43.862 20.074 20.868 1.00 26.81 305 SER A CA 1
ATOM 2403 C C . SER A 1 305 ? -43.358 19.122 21.961 1.00 26.81 305 SER A C 1
ATOM 2405 O O . SER A 1 305 ? -43.224 17.920 21.749 1.00 26.81 305 SER A O 1
ATOM 2407 N N . GLU A 1 306 ? -43.119 19.725 23.121 1.00 24.17 306 GLU A N 1
ATOM 2408 C CA . GLU A 1 306 ? -42.517 19.255 24.372 1.00 24.17 306 GLU A CA 1
ATOM 2409 C C . GLU A 1 306 ? -43.385 18.319 25.251 1.00 24.17 306 GLU A C 1
ATOM 2411 O O . GLU A 1 306 ? -44.578 18.140 25.012 1.00 24.17 306 GLU A O 1
ATOM 2416 N N . ASN A 1 307 ? -42.761 17.920 26.381 1.00 24.67 307 ASN A N 1
ATOM 2417 C CA . ASN A 1 307 ? -43.308 17.546 27.707 1.00 24.67 307 ASN A CA 1
ATOM 2418 C C . ASN A 1 307 ? -43.748 16.074 27.910 1.00 24.67 307 ASN A C 1
ATOM 2420 O O . ASN A 1 307 ? -44.379 15.492 27.043 1.00 24.67 307 ASN A O 1
ATOM 2424 N N . THR A 1 308 ? -43.498 15.372 29.033 1.00 23.97 308 THR A N 1
ATOM 2425 C CA . THR A 1 308 ? -43.067 15.742 30.407 1.00 23.97 308 THR A CA 1
ATOM 2426 C C . THR A 1 308 ? -42.624 14.476 31.193 1.00 23.97 308 THR A C 1
ATOM 2428 O O . THR A 1 308 ? -43.166 13.403 30.953 1.00 23.97 308 THR A O 1
ATOM 2431 N N . THR A 1 309 ? -41.676 14.646 32.127 1.00 22.75 309 THR A N 1
ATOM 2432 C CA . THR A 1 309 ? -41.503 14.084 33.502 1.00 22.75 309 THR A CA 1
ATOM 2433 C C . THR A 1 309 ? -42.122 12.724 33.918 1.00 22.75 309 THR A C 1
ATOM 2435 O O . THR A 1 309 ? -43.335 12.583 33.893 1.00 22.75 309 THR A O 1
ATOM 2438 N N . GLU A 1 310 ? -41.323 11.791 34.476 1.00 24.47 310 GLU A N 1
ATOM 2439 C CA . GLU A 1 310 ? -41.279 11.461 35.929 1.00 24.47 310 GLU A CA 1
ATOM 2440 C C . GLU A 1 310 ? -40.375 10.259 36.314 1.00 24.47 310 GLU A C 1
ATOM 2442 O O . GLU A 1 310 ? -40.215 9.274 35.601 1.00 24.47 310 GLU A O 1
ATOM 2447 N N . THR A 1 311 ? -39.781 10.422 37.497 1.00 21.50 311 THR A N 1
ATOM 2448 C CA . THR A 1 311 ? -38.877 9.614 38.341 1.00 21.50 311 THR A CA 1
ATOM 2449 C C . THR A 1 311 ? -39.416 8.266 38.847 1.00 21.50 311 THR A C 1
ATOM 2451 O O . THR A 1 311 ? -40.560 8.205 39.281 1.00 21.50 311 THR A O 1
ATOM 2454 N N . ASN A 1 312 ? -38.541 7.256 39.017 1.00 24.66 312 ASN A N 1
ATOM 2455 C CA . ASN A 1 312 ? -38.233 6.704 40.354 1.00 24.66 312 ASN A CA 1
ATOM 2456 C C . ASN A 1 312 ? -37.051 5.711 40.409 1.00 24.66 312 ASN A C 1
ATOM 2458 O O . ASN A 1 312 ? -36.804 4.918 39.506 1.00 24.66 312 ASN A O 1
ATOM 2462 N N . THR A 1 313 ? -36.370 5.818 41.545 1.00 23.02 313 THR A N 1
ATOM 2463 C CA . THR A 1 313 ? -35.265 5.083 42.179 1.00 23.02 313 THR A CA 1
ATOM 2464 C C . THR A 1 313 ? -35.554 3.586 42.398 1.00 23.02 313 THR A C 1
ATOM 2466 O O . THR A 1 313 ? -36.681 3.261 42.750 1.00 23.02 313 THR A O 1
ATOM 2469 N N . ASP A 1 314 ? -34.558 2.689 42.299 1.00 24.12 314 ASP A N 1
ATOM 2470 C CA . ASP A 1 314 ? -33.950 2.046 43.487 1.00 24.12 314 ASP A CA 1
ATOM 2471 C C . ASP A 1 314 ? -32.755 1.114 43.189 1.00 24.12 314 ASP A C 1
ATOM 2473 O O . ASP A 1 314 ? -32.618 0.524 42.119 1.00 24.12 314 ASP A O 1
ATOM 2477 N N . GLN A 1 315 ? -31.879 1.025 44.193 1.00 23.34 315 GLN A N 1
ATOM 2478 C CA . GLN A 1 315 ? -30.627 0.264 44.290 1.00 23.34 315 GLN A CA 1
ATOM 2479 C C . GLN A 1 315 ? -30.856 -1.255 44.423 1.00 23.34 315 GLN A C 1
ATOM 2481 O O . GLN A 1 315 ? -31.792 -1.646 45.108 1.00 23.34 315 GLN A O 1
ATOM 2486 N N . THR A 1 316 ? -29.944 -2.121 43.944 1.00 24.14 316 THR A N 1
ATOM 2487 C CA . THR A 1 316 ? -29.008 -2.911 44.794 1.00 24.14 316 THR A CA 1
ATOM 2488 C C . THR A 1 316 ? -28.049 -3.832 44.008 1.00 24.14 316 THR A C 1
ATOM 2490 O O . THR A 1 316 ? -28.364 -4.401 42.972 1.00 24.14 316 THR A O 1
ATOM 2493 N N . THR A 1 317 ? -26.857 -3.947 44.594 1.00 22.80 317 THR A N 1
ATOM 2494 C CA . THR A 1 317 ? -25.652 -4.781 44.404 1.00 22.80 317 THR A CA 1
ATOM 2495 C C . THR A 1 317 ? -25.829 -6.306 44.291 1.00 22.80 317 THR A C 1
ATOM 2497 O O . THR A 1 317 ? -26.633 -6.854 45.039 1.00 22.80 317 THR A O 1
ATOM 2500 N N . THR A 1 318 ? -24.954 -7.014 43.544 1.00 23.80 318 THR A N 1
ATOM 2501 C CA . THR A 1 318 ? -23.886 -7.920 44.083 1.00 23.80 318 THR A CA 1
ATOM 2502 C C . THR A 1 318 ? -23.079 -8.707 43.012 1.00 23.80 318 THR A C 1
ATOM 2504 O O . THR A 1 318 ? -23.647 -9.393 42.174 1.00 23.80 318 THR A O 1
ATOM 2507 N N . THR A 1 319 ? -21.746 -8.555 43.096 1.00 23.23 319 THR A N 1
ATOM 2508 C CA . THR A 1 319 ? -20.596 -9.505 43.005 1.00 23.23 319 THR A CA 1
ATOM 2509 C C . THR A 1 319 ? -20.462 -10.662 41.989 1.00 23.23 319 THR A C 1
ATOM 2511 O O . THR A 1 319 ? -21.253 -11.598 41.979 1.00 23.23 319 THR A O 1
ATOM 2514 N N . ASP A 1 320 ? -19.269 -10.636 41.367 1.00 23.23 320 ASP A N 1
ATOM 2515 C CA . ASP A 1 320 ? -18.247 -11.687 41.154 1.00 23.23 320 ASP A CA 1
ATOM 2516 C C . ASP A 1 320 ? -18.413 -12.808 40.114 1.00 23.23 320 ASP A C 1
ATOM 2518 O O . ASP A 1 320 ? -19.348 -13.603 40.131 1.00 23.23 320 ASP A O 1
ATOM 2522 N N . GLY A 1 321 ? -17.373 -12.935 39.275 1.00 25.64 321 GLY A N 1
ATOM 2523 C CA . GLY A 1 321 ? -17.158 -14.048 38.349 1.00 25.64 321 GLY A CA 1
ATOM 2524 C C . GLY A 1 321 ? -15.968 -13.820 37.415 1.00 25.64 321 GLY A C 1
ATOM 2525 O O . GLY A 1 321 ? -16.149 -13.685 36.213 1.00 25.64 321 GLY A O 1
ATOM 2526 N N . ASP A 1 322 ? -14.770 -13.733 37.991 1.00 24.27 322 ASP A N 1
ATOM 2527 C CA . ASP A 1 322 ? -13.475 -13.606 37.317 1.00 24.27 322 ASP A CA 1
ATOM 2528 C C . ASP A 1 322 ? -13.094 -14.908 36.575 1.00 24.27 322 ASP A C 1
ATOM 2530 O O . ASP A 1 322 ? -13.091 -15.991 37.169 1.00 24.27 322 ASP A O 1
ATOM 2534 N N . SER A 1 323 ? -12.759 -14.815 35.284 1.00 28.08 323 SER A N 1
ATOM 2535 C CA . SER A 1 323 ? -12.029 -15.863 34.561 1.00 28.08 323 SER A CA 1
ATOM 2536 C C . SER A 1 323 ? -11.146 -15.253 33.468 1.00 28.08 323 SER A C 1
ATOM 2538 O O . SER A 1 323 ? -11.553 -15.089 32.317 1.00 28.08 323 SER A O 1
ATOM 2540 N N . ASP A 1 324 ? -9.919 -14.931 33.869 1.00 25.75 324 ASP A N 1
ATOM 2541 C CA . ASP A 1 324 ? -8.774 -14.555 33.041 1.00 25.7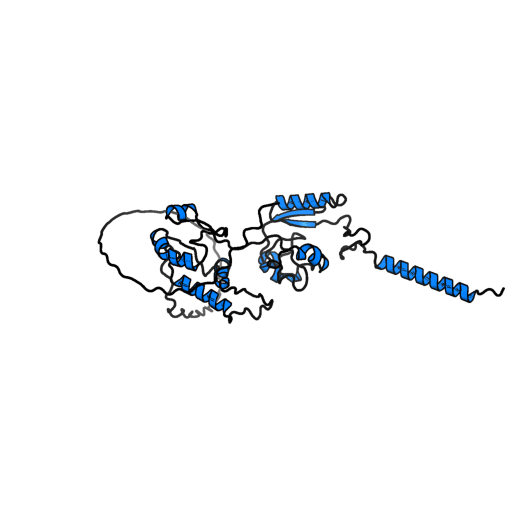5 324 ASP A CA 1
ATOM 2542 C C . ASP A 1 324 ? -8.554 -15.492 31.831 1.00 25.75 324 ASP A C 1
ATOM 2544 O O . ASP A 1 324 ? -8.152 -16.651 31.978 1.00 25.75 324 ASP A O 1
ATOM 2548 N N . VAL A 1 325 ? -8.672 -14.948 30.615 1.00 27.36 325 VAL A N 1
ATOM 2549 C CA . VAL A 1 325 ? -8.043 -15.499 29.404 1.00 27.36 325 VAL A CA 1
ATOM 2550 C C . VAL A 1 325 ? -6.981 -14.507 28.931 1.00 27.36 325 VAL A C 1
ATOM 2552 O O . VAL A 1 325 ? -7.272 -13.447 28.382 1.00 27.36 325 VAL A O 1
ATOM 2555 N N . LYS A 1 326 ? -5.709 -14.847 29.166 1.00 25.66 326 LYS A N 1
ATOM 2556 C CA . LYS A 1 326 ? -4.550 -14.071 28.705 1.00 25.66 326 LYS A CA 1
ATOM 2557 C C . LYS A 1 326 ? -4.398 -14.174 27.185 1.00 25.66 326 LYS A C 1
ATOM 2559 O O . LYS A 1 326 ? -3.934 -15.197 26.686 1.00 25.66 326 LYS A O 1
ATOM 2564 N N . ALA A 1 327 ? -4.684 -13.088 26.470 1.00 27.27 327 ALA A N 1
ATOM 2565 C CA . ALA A 1 327 ? -4.247 -12.904 25.087 1.00 27.27 327 ALA A CA 1
ATOM 2566 C C . ALA A 1 327 ? -2.736 -12.563 25.031 1.00 27.27 327 ALA A C 1
ATOM 2568 O O . ALA A 1 327 ? -2.235 -11.816 25.881 1.00 27.27 327 ALA A O 1
ATOM 2569 N N . PRO A 1 328 ? -1.971 -13.103 24.065 1.00 29.56 328 PRO A N 1
ATOM 2570 C CA . PRO A 1 328 ? -0.538 -12.856 23.961 1.00 29.56 328 PRO A CA 1
ATOM 2571 C C . PRO A 1 328 ? -0.240 -11.427 23.480 1.00 29.56 328 PRO A C 1
ATOM 2573 O O . PRO A 1 328 ? -0.612 -11.029 22.378 1.00 29.56 328 PRO A O 1
ATOM 2576 N N . LYS A 1 329 ? 0.509 -10.679 24.300 1.00 30.23 329 LYS A N 1
ATOM 2577 C CA . LYS A 1 329 ? 1.148 -9.406 23.939 1.00 30.23 329 LYS A CA 1
ATOM 2578 C C . LYS A 1 329 ? 2.074 -9.604 22.737 1.00 30.23 329 LYS A C 1
ATOM 2580 O O . LYS A 1 329 ? 3.037 -10.357 22.855 1.00 30.23 329 LYS A O 1
ATOM 2585 N N . GLN A 1 330 ? 1.786 -8.921 21.627 1.00 30.95 330 GLN A N 1
ATOM 2586 C CA . GLN A 1 330 ? 2.732 -8.273 20.697 1.00 30.95 330 GLN A CA 1
ATOM 2587 C C . GLN A 1 330 ? 2.041 -8.023 19.349 1.00 30.95 330 GLN A C 1
ATOM 2589 O O . GLN A 1 330 ? 2.007 -8.917 18.501 1.00 30.95 330 GLN A O 1
ATOM 2594 N N . PHE A 1 331 ? 1.539 -6.800 19.147 1.00 32.12 331 PHE A N 1
ATOM 2595 C CA . PHE A 1 331 ? 1.474 -6.162 17.827 1.00 32.12 331 PHE A CA 1
ATOM 2596 C C . PHE A 1 331 ? 1.348 -4.634 17.952 1.00 32.12 331 PHE A C 1
ATOM 2598 O O . PHE A 1 331 ? 0.356 -4.046 17.553 1.00 32.12 331 PHE A O 1
ATOM 2605 N N . LEU A 1 332 ? 2.367 -3.991 18.526 1.00 30.41 332 LEU A N 1
ATOM 2606 C CA . LEU A 1 332 ? 2.529 -2.533 18.519 1.00 30.41 332 LEU A CA 1
ATOM 2607 C C . LEU A 1 332 ? 4.011 -2.187 18.328 1.00 30.41 332 LEU A C 1
ATOM 2609 O O . LEU A 1 332 ? 4.672 -1.662 19.209 1.00 30.41 332 LEU A O 1
ATOM 2613 N N . GLN A 1 333 ? 4.576 -2.552 17.178 1.00 28.62 333 GLN A N 1
ATOM 2614 C CA . GLN A 1 333 ? 5.845 -1.981 16.715 1.00 28.62 333 GLN A CA 1
ATOM 2615 C C . GLN A 1 333 ? 5.830 -1.912 15.193 1.00 28.62 333 GLN A C 1
ATOM 2617 O O . GLN A 1 333 ? 6.337 -2.803 14.520 1.00 28.62 333 GLN A O 1
ATOM 2622 N N . LEU A 1 334 ? 5.225 -0.854 14.652 1.00 30.70 334 LEU A N 1
ATOM 2623 C CA . LEU A 1 334 ? 5.471 -0.423 13.269 1.00 30.70 334 LEU A CA 1
ATOM 2624 C C . LEU A 1 334 ? 5.411 1.105 13.067 1.00 30.70 334 LEU A C 1
ATOM 2626 O O . LEU A 1 334 ? 5.738 1.572 11.984 1.00 30.70 334 LEU A O 1
ATOM 2630 N N . ASN A 1 335 ? 5.144 1.906 14.108 1.00 32.38 335 ASN A N 1
ATOM 2631 C CA . ASN A 1 335 ? 5.059 3.374 14.000 1.00 32.38 335 ASN A CA 1
ATOM 2632 C C . ASN A 1 335 ? 6.342 4.134 14.402 1.00 32.38 335 ASN A C 1
ATOM 2634 O O . ASN A 1 335 ? 6.290 5.313 14.734 1.00 32.38 335 ASN A O 1
ATOM 2638 N N . GLY A 1 336 ? 7.512 3.487 14.354 1.00 27.91 336 GLY A N 1
ATOM 2639 C CA . GLY A 1 336 ? 8.780 4.080 14.809 1.00 27.91 336 GLY A CA 1
ATOM 2640 C C . GLY A 1 336 ? 9.775 4.529 13.729 1.00 27.91 336 GLY A C 1
ATOM 2641 O O . GLY A 1 336 ? 10.850 5.000 14.088 1.00 27.91 336 GLY A O 1
ATOM 2642 N N . MET A 1 337 ? 9.495 4.367 12.428 1.00 26.55 337 MET A N 1
ATOM 2643 C CA . MET A 1 337 ? 10.527 4.522 11.376 1.00 26.55 337 MET A CA 1
ATOM 2644 C C . MET A 1 337 ? 10.240 5.557 10.277 1.00 26.55 337 MET A C 1
ATOM 2646 O O . MET A 1 337 ? 10.847 5.496 9.214 1.00 26.55 337 MET A O 1
ATOM 2650 N N . LEU A 1 338 ? 9.394 6.559 10.527 1.00 29.61 338 LEU A N 1
ATOM 2651 C CA . LEU A 1 338 ? 9.211 7.688 9.600 1.00 29.61 338 LEU A CA 1
ATOM 2652 C C . LEU A 1 338 ? 9.296 9.031 10.337 1.00 29.61 338 LEU A C 1
ATOM 2654 O O . LEU A 1 338 ? 8.337 9.785 10.441 1.00 29.61 338 LEU A O 1
ATOM 2658 N N . SER A 1 339 ? 10.475 9.317 10.887 1.00 29.61 339 SER A N 1
ATOM 2659 C CA . SER A 1 339 ? 10.885 10.665 11.292 1.00 29.61 339 SER A CA 1
ATOM 2660 C C . SER A 1 339 ? 12.410 10.729 11.291 1.00 29.61 339 SER A C 1
ATOM 2662 O O . SER A 1 339 ? 13.055 10.518 12.319 1.00 29.61 339 SER A O 1
ATOM 2664 N N . LYS A 1 340 ? 12.974 10.899 10.088 1.00 30.20 340 LYS A N 1
ATOM 2665 C CA . LYS A 1 340 ? 14.255 11.558 9.771 1.00 30.20 340 LYS A CA 1
ATOM 2666 C C . LYS A 1 340 ? 14.671 11.210 8.342 1.00 30.20 340 LYS A C 1
ATOM 2668 O O . LYS A 1 340 ? 15.305 10.184 8.106 1.00 30.20 340 LYS A O 1
ATOM 2673 N N . SER A 1 341 ? 14.359 12.118 7.431 1.00 33.00 341 SER A N 1
ATOM 2674 C CA . SER A 1 341 ? 15.116 12.389 6.208 1.00 33.00 341 SER A CA 1
ATOM 2675 C C . SER A 1 341 ? 14.740 13.780 5.745 1.00 33.00 341 SER A C 1
ATOM 2677 O O . SER A 1 341 ? 13.516 13.985 5.573 1.00 33.00 341 SER A O 1
#

Sequence (341 aa):
MKQNKPTIIGIVLVLVVALFATSYFVIANRCTLDGQSVCYDKETERFLIEENATLKIQVESEALGEYVVATWNEAHPNHIDAITYEVAAPLTAKQLNEPFQTDILVTKQNDAAYFLDKFHDMGGKLDSIVGSKIPVQIQDTINLTGYYFIQNSISGPTFAYNETLMKSLGYNIEDSDTSGLPDVFDSWTKIMNQSKTLNEQVDVIFPLTFTDQQSFYPMLTAGRWTLNFTKKGSNPRFNTREFREGLELIDAMGDIVWDRTVAKDFPDPNAPIPTETKQDNHANAKDGEADAQKPSTTTDKPSDSENTTETNTDQTTTTDGDSDVKAPKQFLQLNGMLSKS